Protein AF-A0A524CV42-F1 (afdb_monomer_lite)

Secondary structure (DSSP, 8-state):
--HHHHHHHHHHHHHHHHHHHHHHHHHHHHGGGGGHHHHHHHHHHHHHHHHHHHHHHHHTTHHHHHHHHHHHHHHHHHT-HHHHHHHHHHHHHHHHHHHHHHHHHHHHT-HHHHHHHHHHHHHHHHHHHHHHHHHHHHHHHH-THHHHHHHHHHHHHHHHHHHHHHHHHHHHHHHHHHHHHHHHHHHHHHHHHHHHHHHHHHHHHHHHHHHHHHHHHTTS-----------------------PPPP-HHHHHHHHHHHHHH-STTSBHHHHHHHHHHHHHHHHHH-SS--HHHHHHHHHHHHHHTS-TTPBPPHHHHHHHHHHHHHHHHHHHHHHH-

pLDDT: mean 81.48, std 16.32, range [27.53, 96.5]

Foldseek 3Di:
DDPVVVVVVVVVVVVVVVVVVVVVVVVVVCPVVVCVVVVVVVVVVVVVVVVVVVVVVVVCVCVVVVVVVVVVVVVCVVPPCVVVVVVVVVVVVVVVVVVVVVVVVCVVVPVVVVVVVVVVVVVVVVVVVVVVVVVVVVCVVPPCVVVVVVVVVVVVVVVVVVVVVVVVVVVVVVVVVVVVVVVVVVVVVVVVVVVVVVVVVVVVVVVVVVVVVVVVVVVPDDYDDDDDDDDDDDDDDDDDDDDDDADDLVVLCVLLVVLLVQLDQPHQLLNSLVSLLVSLVVLCSRQVDDDPLSVVSNVSSVVSNPDDRPDGQDPVNSVVSNVSSVVSSVVSSVSSVD

Sequence (338 aa):
MSTDQSKRIENLEKKVDKLSEELDKMSEDLEPLSDVSDMNKAVKSLADEIKNVQKEISALSKIDDVLSGMKDLDKKLSSSDASKEIGALDKKVDNISSSLEAILTKMAEDETQKQLVDVETKVTGLTDSLKDIHSSITEISESQDSEVLGKKIDDLQQYVASLSTLEEKVKDLASAQEDTKEIVGILVRQLDDLERKYNKSLDKIDEVIASVESLASSGQTSSGGSGRKPKHKKKGKKEPAEPEKKVSETTVDELMGTLLKKVDSKTDARDMGSALEKVRDELTELISMHTPVLHQVGKLARELKSYPPTATLNENDIARLNKEIRTWTTKLKEVSED

Radius of gyration: 84.84 Å; chains: 1; bounding box: 167×74×270 Å

Structure (mmCIF, N/CA/C/O backbone):
data_AF-A0A524CV42-F1
#
_entry.id   AF-A0A524CV42-F1
#
loop_
_atom_site.group_PDB
_atom_site.id
_atom_site.type_symbol
_atom_site.label_atom_id
_atom_site.label_alt_id
_atom_site.label_comp_id
_atom_site.label_asym_id
_atom_site.label_entity_id
_atom_site.label_seq_id
_atom_site.pdbx_PDB_ins_code
_atom_site.Cartn_x
_atom_site.Cartn_y
_atom_site.Cartn_z
_atom_site.occupancy
_atom_site.B_iso_or_equiv
_atom_site.auth_seq_id
_atom_site.auth_comp_id
_atom_site.auth_asym_id
_atom_site.auth_atom_id
_atom_site.pdbx_PDB_model_num
ATOM 1 N N . MET A 1 1 ? -99.418 -37.070 160.282 1.00 46.12 1 MET A N 1
ATOM 2 C CA . MET A 1 1 ? -99.004 -36.147 159.208 1.00 46.12 1 MET A CA 1
ATOM 3 C C . MET A 1 1 ? -97.943 -36.829 158.382 1.00 46.12 1 MET A C 1
ATOM 5 O O . MET A 1 1 ? -97.013 -37.362 158.957 1.00 46.12 1 MET A O 1
ATOM 9 N N . SER A 1 2 ? -98.006 -36.811 157.068 1.00 50.84 2 SER A N 1
ATOM 10 C CA . SER A 1 2 ? -99.140 -37.041 156.171 1.00 50.84 2 SER A CA 1
ATOM 11 C C . SER A 1 2 ? -98.447 -37.420 154.873 1.00 50.84 2 SER A C 1
ATOM 13 O O . SER A 1 2 ? -97.476 -36.763 154.499 1.00 50.84 2 SER A O 1
ATOM 15 N N . THR A 1 3 ? -98.928 -38.447 154.191 1.00 63.78 3 THR A N 1
ATOM 16 C CA . THR A 1 3 ? -98.432 -38.941 152.897 1.00 63.78 3 THR A CA 1
ATOM 17 C C . THR A 1 3 ? -98.271 -37.828 151.837 1.00 63.78 3 THR A C 1
ATOM 19 O O . THR A 1 3 ? -97.619 -38.019 150.818 1.00 63.78 3 THR A O 1
ATOM 22 N N . ASP A 1 4 ? -98.841 -36.650 152.096 1.00 70.31 4 ASP A N 1
ATOM 23 C CA . ASP A 1 4 ? -98.789 -35.424 151.304 1.00 70.31 4 ASP A CA 1
ATOM 24 C C . ASP A 1 4 ? -97.466 -34.624 151.416 1.00 70.31 4 ASP A C 1
ATOM 26 O O . ASP A 1 4 ? -97.011 -34.036 150.436 1.00 70.31 4 ASP A O 1
ATOM 30 N N . GLN A 1 5 ? -96.789 -34.630 152.577 1.00 71.12 5 GLN A N 1
ATOM 31 C CA . GLN A 1 5 ? -95.487 -33.951 152.731 1.00 71.12 5 GLN A CA 1
ATOM 32 C C . GLN A 1 5 ? -94.358 -34.702 152.011 1.00 71.12 5 GLN A C 1
ATOM 34 O O . GLN A 1 5 ? -93.555 -34.069 151.328 1.00 71.12 5 GLN A O 1
ATOM 39 N N . SER A 1 6 ? -94.336 -36.038 152.082 1.00 73.94 6 SER A N 1
ATOM 40 C CA . SER A 1 6 ? -93.362 -36.856 151.343 1.00 73.94 6 SER A CA 1
ATOM 41 C C . SER A 1 6 ? -93.499 -36.691 149.828 1.00 73.94 6 SER A C 1
ATOM 43 O O . SER A 1 6 ? -92.492 -36.550 149.148 1.00 73.94 6 SER A O 1
ATOM 45 N N . LYS A 1 7 ? -94.726 -36.592 149.295 1.00 77.50 7 LYS A N 1
ATOM 46 C CA . LYS A 1 7 ? -94.952 -36.335 147.860 1.00 77.50 7 LYS A CA 1
ATOM 47 C C . LYS A 1 7 ? -94.443 -34.967 147.402 1.00 77.50 7 LYS A C 1
ATOM 49 O O . LYS A 1 7 ? -94.012 -34.820 146.262 1.00 77.50 7 LYS A O 1
ATOM 54 N N . ARG A 1 8 ? -94.504 -33.948 148.267 1.00 78.94 8 ARG A N 1
ATOM 55 C CA . ARG A 1 8 ? -93.946 -32.617 147.974 1.00 78.94 8 ARG A CA 1
ATOM 56 C C . ARG A 1 8 ? -92.422 -32.627 147.939 1.00 78.94 8 ARG A C 1
ATOM 58 O O . ARG A 1 8 ? -91.863 -31.987 147.055 1.00 78.94 8 ARG A O 1
ATOM 65 N N . ILE A 1 9 ? -91.784 -33.340 148.867 1.00 81.88 9 ILE A N 1
ATOM 66 C CA . ILE A 1 9 ? -90.324 -33.506 148.898 1.00 81.88 9 ILE A CA 1
ATOM 67 C C . ILE A 1 9 ? -89.860 -34.271 147.656 1.00 81.88 9 ILE A C 1
ATOM 69 O O . ILE A 1 9 ? -89.004 -33.772 146.939 1.00 81.88 9 ILE A O 1
ATOM 73 N N . GLU A 1 10 ? -90.525 -35.374 147.309 1.00 83.19 10 GLU A N 1
ATOM 74 C CA . GLU A 1 10 ? -90.209 -36.154 146.103 1.00 83.19 10 GLU A CA 1
ATOM 75 C C . GLU A 1 10 ? -90.378 -35.330 144.806 1.00 83.19 10 GLU A C 1
ATOM 77 O O . GLU A 1 10 ? -89.607 -35.456 143.858 1.00 83.19 10 GLU A O 1
ATOM 82 N N . ASN A 1 11 ? -91.370 -34.433 144.749 1.00 83.75 11 ASN A N 1
ATOM 83 C CA . ASN A 1 11 ? -91.534 -33.509 143.619 1.00 83.75 11 ASN A CA 1
ATOM 84 C C . ASN A 1 11 ? -90.465 -32.411 143.570 1.00 83.75 11 ASN A C 1
ATOM 86 O O . ASN A 1 11 ? -90.162 -31.911 142.487 1.00 83.75 11 ASN A O 1
ATOM 90 N N . LEU A 1 12 ? -89.946 -31.985 144.723 1.00 83.75 12 LEU A N 1
ATOM 91 C CA . LEU A 1 12 ? -88.852 -31.020 144.789 1.00 83.75 12 LEU A CA 1
ATOM 92 C C . LEU A 1 12 ? -87.539 -31.671 144.367 1.00 83.75 12 LEU A C 1
ATOM 94 O O . LEU A 1 12 ? -86.846 -31.079 143.550 1.00 83.75 12 LEU A O 1
ATOM 98 N N . GLU A 1 13 ? -87.257 -32.891 144.824 1.00 83.62 13 GLU A N 1
ATOM 99 C CA . GLU A 1 13 ? -86.104 -33.687 144.382 1.00 83.62 13 GLU A CA 1
ATOM 100 C C . GLU A 1 13 ? -86.118 -33.854 142.860 1.00 83.62 13 GLU A C 1
ATOM 102 O O . GLU A 1 13 ? -85.193 -33.409 142.194 1.00 83.62 13 GLU A O 1
ATOM 107 N N . LYS A 1 14 ? -87.242 -34.290 142.274 1.00 86.31 14 LYS A N 1
ATOM 108 C CA . LYS A 1 14 ? -87.380 -34.398 140.808 1.00 86.31 14 LYS A CA 1
ATOM 109 C C . LYS A 1 14 ? -87.189 -33.076 140.058 1.00 86.31 14 LYS A C 1
ATOM 111 O O . LYS A 1 14 ? -86.785 -33.085 138.898 1.00 86.31 14 LYS A O 1
ATOM 116 N N . LYS A 1 15 ? -87.539 -31.934 140.662 1.00 87.75 15 LYS A N 1
ATOM 117 C CA . LYS A 1 15 ? -87.298 -30.611 140.060 1.00 87.75 15 LYS A CA 1
ATOM 118 C C . LYS A 1 15 ? -85.839 -30.194 140.172 1.00 87.75 15 LYS A C 1
ATOM 120 O O . LYS A 1 15 ? -85.345 -29.562 139.250 1.00 87.75 15 LYS A O 1
ATOM 125 N N . VAL A 1 16 ? -85.187 -30.515 141.284 1.00 87.19 16 VAL A N 1
ATOM 126 C CA . VAL A 1 16 ? -83.762 -30.252 141.491 1.00 87.19 16 VAL A CA 1
ATOM 127 C C . VAL A 1 16 ? -82.933 -31.111 140.542 1.00 87.19 16 VAL A C 1
ATOM 129 O O . VAL A 1 16 ? -82.067 -30.562 139.874 1.00 87.19 16 VAL A O 1
ATOM 132 N N . ASP A 1 17 ? -83.267 -32.391 140.385 1.00 88.25 17 ASP A N 1
ATOM 133 C CA . ASP A 1 17 ? -82.603 -33.284 139.430 1.00 88.25 17 ASP A CA 1
ATOM 134 C C . ASP A 1 17 ? -82.766 -32.771 137.994 1.00 88.25 17 ASP A C 1
ATOM 136 O O . ASP A 1 17 ? -81.784 -32.645 137.269 1.00 88.25 17 ASP A O 1
ATOM 140 N N . LYS A 1 18 ? -83.983 -32.354 137.609 1.00 88.81 18 LYS A N 1
ATOM 141 C CA . LYS A 1 18 ? -84.220 -31.717 136.302 1.00 88.81 18 LYS A CA 1
ATOM 142 C C . LYS A 1 18 ? -83.445 -30.420 136.109 1.00 88.81 18 LYS A C 1
ATOM 144 O O . LYS A 1 18 ? -82.960 -30.174 135.015 1.00 88.81 18 LYS A O 1
ATOM 149 N N . LEU A 1 19 ? -83.358 -29.579 137.138 1.00 88.69 19 LEU A N 1
ATOM 150 C CA . LEU A 1 19 ? -82.575 -28.347 137.065 1.00 88.69 19 LEU A CA 1
ATOM 151 C C . LEU A 1 19 ? -81.084 -28.650 136.952 1.00 88.69 19 LEU A C 1
ATOM 153 O O . LEU A 1 19 ? -80.396 -27.924 136.251 1.00 88.69 19 LEU A O 1
ATOM 157 N N . SER A 1 20 ? -80.596 -29.704 137.608 1.00 87.19 20 SER A N 1
ATOM 158 C CA . SER A 1 20 ? -79.210 -30.151 137.478 1.00 87.19 20 SER A CA 1
ATOM 159 C C . SER A 1 20 ? -78.931 -30.649 136.062 1.00 87.19 20 SER A C 1
ATOM 161 O O . SER A 1 20 ? -77.968 -30.200 135.455 1.00 87.19 20 SER A O 1
ATOM 163 N N . GLU A 1 21 ? -79.819 -31.474 135.496 1.00 88.19 21 GLU A N 1
ATOM 164 C CA . GLU A 1 21 ? -79.726 -31.913 134.097 1.00 88.19 21 GLU A CA 1
ATOM 165 C C . GLU A 1 21 ? -79.783 -30.730 133.118 1.00 88.19 21 GLU A C 1
ATOM 167 O O . GLU A 1 21 ? -79.010 -30.682 132.167 1.00 88.19 21 GLU A O 1
ATOM 172 N N . GLU A 1 22 ? -80.668 -29.750 133.336 1.00 88.88 22 GLU A N 1
ATOM 173 C CA . GLU A 1 22 ? -80.731 -28.533 132.512 1.00 88.88 22 GLU A CA 1
ATOM 174 C C . GLU A 1 22 ? -79.474 -27.663 132.660 1.00 88.88 22 GLU A C 1
ATOM 176 O O . GLU A 1 22 ? -79.057 -27.030 131.689 1.00 88.88 22 GLU A O 1
ATOM 181 N N . LEU A 1 23 ? -78.853 -27.632 133.844 1.00 86.69 23 LEU A N 1
ATOM 182 C CA . LEU A 1 23 ? -77.621 -26.884 134.094 1.00 86.69 23 LEU A CA 1
ATOM 183 C C . LEU A 1 23 ? -76.413 -27.540 133.420 1.00 86.69 23 LEU A C 1
ATOM 185 O O . LEU A 1 23 ? -75.617 -26.834 132.805 1.00 86.69 23 LEU A O 1
ATOM 189 N N . ASP A 1 24 ? -76.309 -28.868 133.490 1.00 86.44 24 ASP A N 1
ATOM 190 C CA . ASP A 1 24 ? -75.279 -29.643 132.790 1.00 86.44 24 ASP A CA 1
ATOM 191 C C . ASP A 1 24 ? -75.425 -29.467 131.278 1.00 86.44 24 ASP A C 1
ATOM 193 O O . ASP A 1 24 ? -74.450 -29.186 130.583 1.00 86.44 24 ASP A O 1
ATOM 197 N N . LYS A 1 25 ? -76.665 -29.496 130.778 1.00 87.12 25 LYS A N 1
ATOM 198 C CA . LYS A 1 25 ? -76.958 -29.253 129.365 1.00 87.12 25 LYS A CA 1
ATOM 199 C C . LYS A 1 25 ? -76.616 -27.828 128.927 1.00 87.12 25 LYS A C 1
ATOM 201 O O . LYS A 1 25 ? -76.061 -27.641 127.853 1.00 87.12 25 LYS A O 1
ATOM 206 N N . MET A 1 26 ? -76.882 -26.818 129.761 1.00 84.62 26 MET A N 1
ATOM 207 C CA . MET A 1 26 ? -76.431 -25.442 129.501 1.00 84.62 26 MET A CA 1
ATOM 208 C C . MET A 1 26 ? -74.907 -25.308 129.549 1.00 84.62 26 MET A C 1
ATOM 210 O O . MET A 1 26 ? -74.351 -24.503 128.808 1.00 84.62 26 MET A O 1
ATOM 214 N N . SER A 1 27 ? -74.229 -26.060 130.416 1.00 83.50 27 SER A N 1
ATOM 215 C CA . SER A 1 27 ? -72.767 -26.085 130.471 1.00 83.50 27 SER A CA 1
ATOM 216 C C . SER A 1 27 ? -72.176 -26.693 129.197 1.00 83.50 27 SER A C 1
ATOM 218 O O . SER A 1 27 ? -71.232 -26.126 128.651 1.00 83.50 27 SER A O 1
ATOM 220 N N . GLU A 1 28 ? -72.752 -27.791 128.697 1.00 84.50 28 GLU A N 1
ATOM 221 C CA . GLU A 1 28 ? -72.399 -28.383 127.398 1.00 84.50 28 GLU A CA 1
ATOM 222 C C . GLU A 1 28 ? -72.706 -27.424 126.234 1.00 84.50 28 GLU A C 1
ATOM 224 O O . GLU A 1 28 ? -71.855 -27.214 125.375 1.00 84.50 28 GLU A O 1
ATOM 229 N N . ASP A 1 29 ? -73.867 -26.757 126.228 1.00 84.00 29 ASP A N 1
ATOM 230 C CA . ASP A 1 29 ? -74.236 -25.781 125.187 1.00 84.00 29 ASP A CA 1
ATOM 231 C C . ASP A 1 29 ? -73.347 -24.512 125.206 1.00 84.00 29 ASP A C 1
ATOM 233 O O . ASP A 1 29 ? -73.247 -23.804 124.199 1.00 84.00 29 ASP A O 1
ATOM 237 N N . LEU A 1 30 ? -72.690 -24.208 126.334 1.00 81.38 30 LEU A N 1
ATOM 238 C CA . LEU A 1 30 ? -71.756 -23.083 126.492 1.00 81.38 30 LEU A CA 1
ATOM 239 C C . LEU A 1 30 ? -70.290 -23.453 126.219 1.00 81.38 30 LEU A C 1
ATOM 241 O O . LEU A 1 30 ? -69.480 -22.552 125.999 1.00 81.38 30 LEU A O 1
ATOM 245 N N . GLU A 1 31 ? -69.927 -24.735 126.192 1.00 78.50 31 GLU A N 1
ATOM 246 C CA . GLU A 1 31 ? -68.570 -25.188 125.857 1.00 78.50 31 GLU A CA 1
ATOM 247 C C . GLU A 1 31 ? -68.088 -24.674 124.477 1.00 78.50 31 GLU A C 1
ATOM 249 O O . GLU A 1 31 ? -66.974 -24.144 124.410 1.00 78.50 31 GLU A O 1
ATOM 254 N N . PRO A 1 32 ? -68.914 -24.647 123.407 1.00 79.00 32 PRO A N 1
ATOM 255 C CA . PRO A 1 32 ? -68.545 -24.057 122.116 1.00 79.00 32 PRO A CA 1
ATOM 256 C C . PRO A 1 32 ? -68.286 -22.543 122.161 1.00 79.00 32 PRO A C 1
ATOM 258 O O . PRO A 1 32 ? -67.630 -22.002 121.273 1.00 79.00 32 PRO A O 1
ATOM 261 N N . LEU A 1 33 ? -68.771 -21.814 123.181 1.00 76.94 33 LEU A N 1
ATOM 262 C CA . LEU A 1 33 ? -68.421 -20.395 123.344 1.00 76.94 33 LEU A CA 1
ATOM 263 C C . LEU A 1 33 ? -66.950 -20.205 123.747 1.00 76.94 33 LEU A C 1
ATOM 265 O O . LEU A 1 33 ? -66.418 -19.105 123.577 1.00 76.94 33 LEU A O 1
ATOM 269 N N . SER A 1 34 ? -66.273 -21.247 124.240 1.00 71.94 34 SER A N 1
ATOM 270 C CA . SER A 1 34 ? -64.829 -21.194 124.492 1.00 71.94 34 SER A CA 1
ATOM 271 C C . SER A 1 34 ? -64.014 -21.034 123.193 1.00 71.94 34 SER A C 1
ATOM 273 O O . SER A 1 34 ? -63.007 -20.315 123.192 1.00 71.94 34 SER A O 1
ATOM 275 N N . ASP A 1 35 ? -64.528 -21.532 122.058 1.00 81.38 35 ASP A N 1
ATOM 276 C CA . ASP A 1 35 ? -63.915 -21.415 120.723 1.00 81.38 35 ASP A CA 1
ATOM 277 C C . ASP A 1 35 ? -63.979 -19.987 120.141 1.00 81.38 35 ASP A C 1
ATOM 279 O O . ASP A 1 35 ? -63.263 -19.650 119.192 1.00 81.38 35 ASP A O 1
ATOM 283 N N . VAL A 1 36 ? -64.775 -19.085 120.734 1.00 83.56 36 VAL A N 1
ATOM 284 C CA . VAL A 1 36 ? -64.842 -17.661 120.340 1.00 83.56 36 VAL A CA 1
ATOM 285 C C . VAL A 1 36 ? -63.472 -16.982 120.479 1.00 83.56 36 VAL A C 1
ATOM 287 O O . VAL A 1 36 ? -63.123 -16.091 119.697 1.00 83.56 36 VAL A O 1
ATOM 290 N N . SER A 1 37 ? -62.662 -17.426 121.445 1.00 80.69 37 SER A N 1
ATOM 291 C CA . SER A 1 37 ? -61.285 -16.956 121.629 1.00 80.69 37 SER A CA 1
ATOM 292 C C . SER A 1 37 ? -60.393 -17.316 120.436 1.00 80.69 37 SER A C 1
ATOM 294 O O . SER A 1 37 ? -59.612 -16.481 119.966 1.00 80.69 37 SER A O 1
ATOM 296 N N . ASP A 1 38 ? -60.544 -18.524 119.897 1.00 86.12 38 ASP A N 1
ATOM 297 C CA . ASP A 1 38 ? -59.760 -18.998 118.758 1.00 86.12 38 ASP A CA 1
ATOM 298 C C . ASP A 1 38 ? -60.253 -18.396 117.437 1.00 86.12 38 ASP A C 1
ATOM 300 O O . ASP A 1 38 ? -59.434 -17.973 116.616 1.00 86.12 38 ASP A O 1
ATOM 304 N N . MET A 1 39 ? -61.565 -18.186 117.287 1.00 86.56 39 MET A N 1
ATOM 305 C CA . MET A 1 39 ? -62.126 -17.366 116.205 1.00 86.56 39 MET A CA 1
ATOM 306 C C . MET A 1 39 ? -61.535 -15.950 116.189 1.00 86.56 39 MET A C 1
ATOM 308 O O . MET A 1 39 ? -61.156 -15.444 115.133 1.00 86.56 39 MET A O 1
ATOM 312 N N . ASN A 1 40 ? -61.397 -15.304 117.350 1.00 87.19 40 ASN A N 1
ATOM 313 C CA . ASN A 1 40 ? -60.810 -13.965 117.437 1.00 87.19 40 ASN A CA 1
ATOM 314 C C . ASN A 1 40 ? -59.326 -13.947 117.018 1.00 87.19 40 ASN A C 1
ATOM 316 O O . ASN A 1 40 ? -58.864 -12.984 116.400 1.00 87.19 40 ASN A O 1
ATOM 320 N N . LYS A 1 41 ? -58.568 -15.013 117.311 1.00 88.81 41 LYS A N 1
ATOM 321 C CA . LYS A 1 41 ? -57.187 -15.161 116.819 1.00 88.81 41 LYS A CA 1
ATOM 322 C C . LYS A 1 41 ? -57.150 -15.338 115.299 1.00 88.81 41 LYS A C 1
ATOM 324 O O . LYS A 1 41 ? -56.359 -14.664 114.644 1.00 88.81 41 LYS A O 1
ATOM 329 N N . ALA A 1 42 ? -58.025 -16.174 114.736 1.00 89.38 42 ALA A N 1
ATOM 330 C CA . ALA A 1 42 ? -58.118 -16.384 113.290 1.00 89.38 42 ALA A CA 1
ATOM 331 C C . ALA A 1 42 ? -58.480 -15.090 112.540 1.00 89.38 42 ALA A C 1
ATOM 333 O O . ALA A 1 42 ? -57.860 -14.762 111.530 1.00 89.38 42 ALA A O 1
ATOM 334 N N . VAL A 1 43 ? -59.415 -14.300 113.078 1.00 92.12 43 VAL A N 1
ATOM 335 C CA . VAL A 1 43 ? -59.796 -12.997 112.508 1.00 92.12 43 VAL A CA 1
ATOM 336 C C . VAL A 1 43 ? -58.631 -12.006 112.528 1.00 92.12 43 VAL A C 1
ATOM 338 O O . VAL A 1 43 ? -58.424 -11.293 111.548 1.00 92.12 43 VAL A O 1
ATOM 341 N N . LYS A 1 44 ? -57.831 -11.970 113.603 1.00 93.00 44 LYS A N 1
ATOM 342 C CA . LYS A 1 44 ? -56.620 -11.131 113.644 1.00 93.00 44 LYS A CA 1
ATOM 343 C C . LYS A 1 44 ? -55.583 -11.572 112.614 1.00 93.00 44 LYS A C 1
ATOM 345 O O . LYS A 1 44 ? -55.047 -10.720 111.915 1.00 93.00 44 LYS A O 1
ATOM 350 N N . SER A 1 45 ? -55.366 -12.881 112.473 1.00 93.00 45 SER A N 1
ATOM 351 C CA . SER A 1 45 ? -54.462 -13.432 111.455 1.00 93.00 45 SER A CA 1
ATOM 352 C C . SER A 1 45 ? -54.896 -13.037 110.040 1.00 93.00 45 SER A C 1
ATOM 354 O O . SER A 1 45 ? -54.083 -12.542 109.265 1.00 93.00 45 SER A O 1
ATOM 356 N N . LEU A 1 46 ? -56.190 -13.162 109.724 1.00 92.69 46 LEU A N 1
ATOM 357 C CA . LEU A 1 46 ? -56.748 -12.739 108.435 1.00 92.69 46 LEU A CA 1
ATOM 358 C C . LEU A 1 46 ? -56.601 -11.231 108.203 1.00 92.69 46 LEU A C 1
ATOM 360 O O . LEU A 1 46 ? -56.296 -10.804 107.093 1.00 92.69 46 LEU A O 1
ATOM 364 N N . ALA A 1 47 ? -56.798 -10.407 109.234 1.00 92.69 47 ALA A N 1
ATOM 365 C CA . ALA A 1 47 ? -56.613 -8.962 109.122 1.00 92.69 47 ALA A CA 1
ATOM 366 C C . ALA A 1 47 ? -55.151 -8.591 108.814 1.00 92.69 47 ALA A C 1
ATOM 368 O O . ALA A 1 47 ? -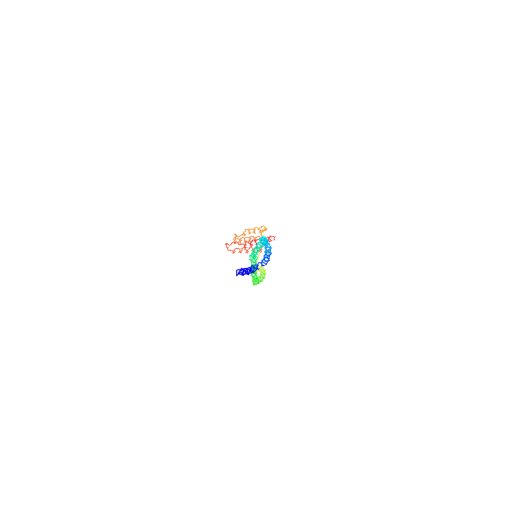54.898 -7.708 107.988 1.00 92.69 47 ALA A O 1
ATOM 369 N N . ASP A 1 48 ? -54.194 -9.281 109.438 1.00 92.94 48 ASP A N 1
ATOM 370 C CA . ASP A 1 48 ? -52.769 -9.087 109.174 1.00 92.94 48 ASP A CA 1
ATOM 371 C C . ASP A 1 48 ? -52.380 -9.562 107.761 1.00 92.94 48 ASP A C 1
ATOM 373 O O . ASP A 1 48 ? -51.653 -8.854 107.056 1.00 92.94 48 ASP A O 1
ATOM 377 N N . GLU A 1 49 ? -52.920 -10.692 107.295 1.00 93.81 49 GLU A N 1
ATOM 378 C CA . GLU A 1 49 ? -52.742 -11.171 105.917 1.00 93.81 49 GLU A CA 1
ATOM 379 C C . GLU A 1 49 ? -53.313 -10.192 104.886 1.00 93.81 49 GLU A C 1
ATOM 381 O O . GLU A 1 49 ? -52.615 -9.819 103.942 1.00 93.81 49 GLU A O 1
ATOM 386 N N . ILE A 1 50 ? -54.535 -9.687 105.093 1.00 92.38 50 ILE A N 1
ATOM 387 C CA . ILE A 1 50 ? -55.154 -8.677 104.220 1.00 92.38 50 ILE A CA 1
ATOM 388 C C . ILE A 1 50 ? -54.283 -7.419 104.150 1.00 92.38 50 ILE A C 1
ATOM 390 O O . ILE A 1 50 ? -54.072 -6.861 103.071 1.00 92.38 50 ILE A O 1
ATOM 394 N N . LYS A 1 51 ? -53.725 -6.980 105.283 1.00 91.12 51 LYS A N 1
ATOM 395 C CA . LYS A 1 51 ? -52.840 -5.812 105.329 1.00 91.12 51 LYS A CA 1
ATOM 396 C C . LYS A 1 51 ? -51.536 -6.045 104.565 1.00 91.12 51 LYS A C 1
ATOM 398 O O . LYS A 1 51 ? -51.018 -5.108 103.955 1.00 91.12 51 LYS A O 1
ATOM 403 N N . ASN A 1 52 ? -51.002 -7.264 104.581 1.00 90.31 52 ASN A N 1
ATOM 404 C CA . ASN A 1 52 ? -49.835 -7.626 103.779 1.00 90.31 52 ASN A CA 1
ATOM 405 C C . ASN A 1 52 ? -50.167 -7.672 102.283 1.00 90.31 52 ASN A C 1
ATOM 407 O O . ASN A 1 52 ? -49.470 -7.023 101.503 1.00 90.31 52 ASN A O 1
ATOM 411 N N . VAL A 1 53 ? -51.275 -8.305 101.892 1.00 88.88 53 VAL A N 1
ATOM 412 C CA . VAL A 1 53 ? -51.752 -8.320 100.497 1.00 88.88 53 VAL A CA 1
ATOM 413 C C . VAL A 1 53 ? -51.963 -6.898 99.973 1.00 88.88 53 VAL A C 1
ATOM 415 O O . VAL A 1 53 ? -51.559 -6.568 98.862 1.00 88.88 53 VAL A O 1
ATOM 418 N N . GLN A 1 54 ? -52.518 -5.998 100.785 1.00 87.12 54 GLN A N 1
ATOM 419 C CA . GLN A 1 54 ? -52.715 -4.604 100.389 1.00 87.12 54 GLN A CA 1
ATOM 420 C C . GLN A 1 54 ? -51.389 -3.858 100.151 1.00 87.12 54 GLN A C 1
ATOM 422 O O . GLN A 1 54 ? -51.305 -3.019 99.248 1.00 87.12 54 GLN A O 1
ATOM 427 N N . LYS A 1 55 ? -50.332 -4.168 100.917 1.00 85.88 55 LYS A N 1
ATOM 428 C CA . LYS A 1 55 ? -48.984 -3.629 100.668 1.00 85.88 55 LYS A CA 1
ATOM 429 C C . LYS A 1 55 ? -48.394 -4.170 99.366 1.00 85.88 55 LYS A C 1
ATOM 431 O O . LYS A 1 55 ? -47.814 -3.392 98.613 1.00 85.88 55 LYS A O 1
ATOM 436 N N . GLU A 1 56 ? -48.568 -5.458 99.079 1.00 85.81 56 GLU A N 1
ATOM 437 C CA . GLU A 1 56 ? -48.111 -6.075 97.826 1.00 85.81 56 GLU A CA 1
ATOM 438 C C . GLU A 1 56 ? -48.845 -5.501 96.606 1.00 85.81 56 GLU A C 1
ATOM 440 O O . GLU A 1 56 ? -48.208 -5.122 95.624 1.00 85.81 56 GLU A O 1
ATOM 445 N N . ILE A 1 57 ? -50.165 -5.308 96.693 1.00 82.56 57 ILE A N 1
ATOM 446 C CA . ILE A 1 57 ? -50.960 -4.647 95.645 1.00 82.56 57 ILE A CA 1
ATOM 447 C C . ILE A 1 57 ? -50.515 -3.194 95.448 1.00 82.56 57 ILE A C 1
ATOM 449 O O . ILE A 1 57 ? -50.412 -2.718 94.321 1.00 82.56 57 ILE A O 1
ATOM 453 N N . SER A 1 58 ? -50.181 -2.486 96.526 1.00 78.50 58 SER A N 1
ATOM 454 C CA . SER A 1 58 ? -49.649 -1.123 96.420 1.00 78.50 58 SER A CA 1
ATOM 455 C C . SER A 1 58 ? -48.282 -1.103 95.729 1.00 78.50 58 SER A C 1
ATOM 457 O O . SER A 1 58 ? -47.970 -0.150 95.023 1.00 78.50 58 SER A O 1
ATOM 459 N N . ALA A 1 59 ? -47.475 -2.158 95.858 1.00 76.50 59 ALA A N 1
ATOM 460 C CA . ALA A 1 59 ? -46.228 -2.302 95.110 1.00 76.50 59 ALA A CA 1
ATOM 461 C C . ALA A 1 59 ? -46.457 -2.590 93.612 1.00 76.50 59 ALA A C 1
ATOM 463 O O . ALA A 1 59 ? -45.613 -2.206 92.801 1.00 76.50 59 ALA A O 1
ATOM 464 N N . LEU A 1 60 ? -47.603 -3.174 93.231 1.00 75.00 60 LEU A N 1
ATOM 465 C CA . LEU A 1 60 ? -48.012 -3.327 91.827 1.00 75.00 60 LEU A CA 1
ATOM 466 C C . LEU A 1 60 ? -48.345 -1.990 91.148 1.00 75.00 60 LEU A C 1
ATOM 468 O O . LEU A 1 60 ? -48.365 -1.947 89.924 1.00 75.00 60 LEU A O 1
ATOM 472 N N . SER A 1 61 ? -48.513 -0.881 91.884 1.00 69.06 61 SER A N 1
ATOM 473 C CA . SER A 1 61 ? -48.639 0.463 91.279 1.00 69.06 61 SER A CA 1
ATOM 474 C C . SER A 1 61 ? -47.427 0.858 90.420 1.00 69.06 61 SER A C 1
ATOM 476 O O . SER A 1 61 ? -47.552 1.658 89.501 1.00 69.06 61 SER A O 1
ATOM 478 N N . LYS A 1 62 ? -46.271 0.215 90.635 1.00 79.00 62 LYS A N 1
ATOM 479 C CA . LYS A 1 62 ? -45.076 0.346 89.785 1.00 79.00 62 LYS A CA 1
ATOM 480 C C . LYS A 1 62 ? -45.265 -0.200 88.361 1.00 79.00 62 LYS A C 1
ATOM 482 O O . LYS A 1 62 ? -44.397 0.003 87.518 1.00 79.00 62 LYS A O 1
ATOM 487 N N . ILE A 1 63 ? -46.367 -0.895 88.069 1.00 83.44 63 ILE A N 1
ATOM 488 C CA . ILE A 1 63 ? -46.719 -1.325 86.708 1.00 83.44 63 ILE A CA 1
ATO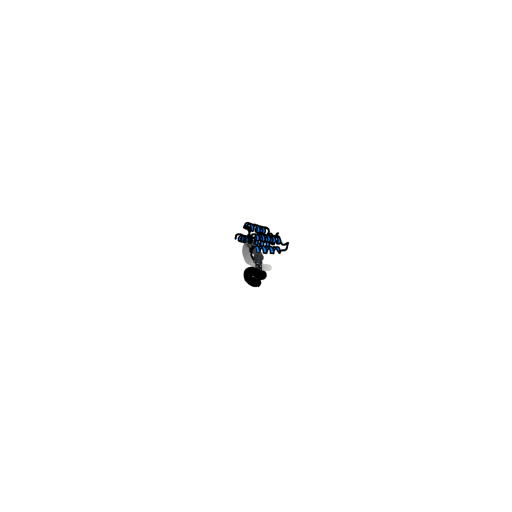M 489 C C . ILE A 1 63 ? -46.982 -0.124 85.793 1.00 83.44 63 ILE A C 1
ATOM 491 O O . ILE A 1 63 ? -46.602 -0.181 84.624 1.00 83.44 63 ILE A O 1
ATOM 495 N N . ASP A 1 64 ? -47.548 0.973 86.303 1.00 80.56 64 ASP A N 1
ATOM 496 C CA . ASP A 1 64 ? -47.772 2.183 85.499 1.00 80.56 64 ASP A CA 1
ATOM 497 C C . ASP A 1 64 ? -46.450 2.855 85.102 1.00 80.56 64 ASP A C 1
ATOM 499 O O . ASP A 1 64 ? -46.313 3.349 83.977 1.00 80.56 64 ASP A O 1
ATOM 503 N N . ASP A 1 65 ? -45.440 2.796 85.975 1.00 84.62 65 ASP A N 1
ATOM 504 C CA . ASP A 1 65 ? -44.084 3.262 85.666 1.00 84.62 65 ASP A CA 1
ATOM 505 C C . ASP A 1 65 ? -43.435 2.393 84.578 1.00 84.62 65 ASP A C 1
ATOM 507 O O . ASP A 1 65 ? -42.800 2.913 83.660 1.00 84.62 65 ASP A O 1
ATOM 511 N N . VAL A 1 66 ? -43.633 1.069 84.631 1.00 85.19 66 VAL A N 1
ATOM 512 C CA . VAL A 1 66 ? -43.154 0.135 83.596 1.00 85.19 66 VAL A CA 1
ATOM 513 C C . VAL A 1 66 ? -43.851 0.390 82.259 1.00 85.19 66 VAL A C 1
ATOM 515 O O . VAL A 1 66 ? -43.184 0.453 81.227 1.00 85.19 66 VAL A O 1
ATOM 518 N N . LEU A 1 67 ? -45.171 0.586 82.261 1.00 85.75 67 LEU A N 1
ATOM 519 C CA . LEU A 1 67 ? -45.952 0.918 81.065 1.00 85.75 67 LEU A CA 1
ATOM 520 C C . LEU A 1 67 ? -45.512 2.249 80.450 1.00 85.75 67 LEU A C 1
ATOM 522 O O . LEU A 1 67 ? -45.363 2.355 79.231 1.00 85.75 67 LEU A O 1
ATOM 526 N N . SER A 1 68 ? -45.257 3.251 81.289 1.00 85.94 68 SER A N 1
ATOM 527 C CA . SER A 1 68 ? -44.762 4.557 80.848 1.00 85.94 68 SER A CA 1
ATOM 528 C C . SER A 1 68 ? -43.354 4.445 80.261 1.00 85.94 68 SER A C 1
ATOM 530 O O . SER A 1 68 ? -43.115 4.915 79.149 1.00 85.94 68 SER A O 1
ATOM 532 N N . GLY A 1 69 ? -42.450 3.725 80.934 1.00 86.69 69 GLY A N 1
ATOM 533 C CA . GLY A 1 69 ? -41.104 3.447 80.431 1.00 86.69 69 GLY A CA 1
ATOM 534 C C . GLY A 1 69 ? -41.104 2.659 79.118 1.00 86.69 69 GLY A C 1
ATOM 535 O O . GLY A 1 69 ? -40.296 2.938 78.234 1.00 86.69 69 GLY A O 1
ATOM 536 N N . MET A 1 70 ? -42.042 1.723 78.946 1.00 87.44 70 MET A N 1
ATOM 537 C CA . MET A 1 70 ? -42.225 0.979 77.699 1.00 87.44 70 MET A CA 1
ATOM 538 C C . MET A 1 70 ? -42.698 1.888 76.559 1.00 87.44 70 MET A C 1
ATOM 540 O O . MET A 1 70 ? -42.198 1.773 75.444 1.00 87.44 70 MET A O 1
ATOM 544 N N . LYS A 1 71 ? -43.603 2.833 76.833 1.00 84.50 71 LYS A N 1
ATOM 545 C CA . LYS A 1 71 ? -44.071 3.816 75.845 1.00 84.50 71 LYS A CA 1
ATOM 546 C C . LYS A 1 71 ? -42.970 4.800 75.440 1.00 84.50 71 LYS A C 1
ATOM 548 O O . LYS A 1 71 ? -42.862 5.160 74.269 1.00 84.50 71 LYS A O 1
ATOM 553 N N . ASP A 1 72 ? -42.128 5.201 76.388 1.00 85.19 72 ASP A N 1
ATOM 554 C CA . ASP A 1 72 ? -40.955 6.032 76.111 1.00 85.19 72 ASP A CA 1
ATOM 555 C C . ASP A 1 72 ? -39.892 5.274 75.308 1.00 85.19 72 ASP A C 1
ATOM 557 O O . ASP A 1 72 ? -39.284 5.848 74.400 1.00 85.19 72 ASP A O 1
ATOM 561 N N . LEU A 1 73 ? -39.686 3.985 75.598 1.00 83.31 73 LEU A N 1
ATOM 562 C CA . LEU A 1 73 ? -38.831 3.099 74.805 1.00 83.31 73 LEU A CA 1
ATOM 563 C C . LEU A 1 73 ? -39.357 2.933 73.379 1.00 83.31 73 LEU A C 1
ATOM 565 O O . LEU A 1 73 ? -38.586 3.097 72.440 1.00 83.31 73 LEU A O 1
ATOM 569 N N . ASP A 1 74 ? -40.653 2.678 73.211 1.00 82.69 74 ASP A N 1
ATOM 570 C CA . ASP A 1 74 ? -41.304 2.546 71.903 1.00 82.69 74 ASP A CA 1
ATOM 571 C C . ASP A 1 74 ? -41.173 3.831 71.070 1.00 82.69 74 ASP A C 1
ATOM 573 O O . ASP A 1 74 ? -40.792 3.810 69.895 1.00 82.69 74 ASP A O 1
ATOM 577 N N . LYS A 1 75 ? -41.369 4.987 71.717 1.00 81.75 75 LYS A N 1
ATOM 578 C CA . LYS A 1 75 ? -41.176 6.294 71.089 1.00 81.75 75 LYS A CA 1
ATOM 579 C C . LYS A 1 75 ? -39.717 6.531 70.704 1.00 81.75 75 LYS A C 1
ATOM 581 O O . LYS A 1 75 ? -39.469 6.977 69.588 1.00 81.75 75 LYS A O 1
ATOM 586 N N . LYS A 1 76 ? -38.760 6.215 71.587 1.00 80.25 76 LYS A N 1
ATOM 587 C CA . LYS A 1 76 ? -37.318 6.327 71.301 1.00 80.25 76 LYS A CA 1
ATOM 588 C C . LYS A 1 76 ? -36.871 5.384 70.190 1.00 80.25 76 LYS A C 1
ATOM 590 O O . LYS A 1 76 ? -36.029 5.775 69.391 1.00 80.25 76 LYS A O 1
ATOM 595 N N . LEU A 1 77 ? -37.423 4.176 70.124 1.00 77.56 77 LEU A N 1
ATOM 596 C CA . LEU A 1 77 ? -37.131 3.204 69.074 1.00 77.56 77 LEU A CA 1
ATOM 597 C C . LEU A 1 77 ? -37.650 3.705 67.720 1.00 77.56 77 LEU A C 1
ATOM 599 O O . LEU A 1 77 ? -36.913 3.702 66.738 1.00 77.56 77 LEU A O 1
ATOM 603 N N . SER A 1 78 ? -38.877 4.227 67.700 1.00 75.00 78 SER A N 1
ATOM 604 C CA . SER A 1 78 ? -39.511 4.791 66.502 1.00 75.00 78 SER A CA 1
ATOM 605 C C . SER A 1 78 ? -38.866 6.100 66.035 1.00 75.00 78 SER A C 1
ATOM 607 O O . SER A 1 78 ? -38.842 6.394 64.843 1.00 75.00 78 SER A O 1
ATOM 609 N N . SER A 1 79 ? -38.341 6.907 66.962 1.00 67.88 79 SER A N 1
ATOM 610 C CA . SER A 1 79 ? -37.656 8.166 66.653 1.00 67.88 79 SER A CA 1
ATOM 611 C C . SER A 1 79 ? -36.142 8.025 66.520 1.00 67.88 79 SER A C 1
ATOM 613 O O . SER A 1 79 ? -35.475 9.041 66.334 1.00 67.88 79 SER A O 1
ATOM 615 N N . SER A 1 80 ? -35.594 6.819 66.685 1.00 69.50 80 SER A N 1
ATOM 616 C CA . SER A 1 80 ? -34.152 6.598 66.670 1.00 69.50 80 SER A CA 1
ATOM 617 C C . SER A 1 80 ? -33.583 7.006 65.318 1.00 69.50 80 SER A C 1
ATOM 619 O O . SER A 1 80 ? -34.051 6.556 64.266 1.00 69.50 80 SER A O 1
ATOM 621 N N . ASP A 1 81 ? -32.538 7.831 65.354 1.00 72.31 81 ASP A N 1
ATOM 622 C CA . ASP A 1 81 ? -31.788 8.245 64.170 1.00 72.31 81 ASP A CA 1
ATOM 623 C C . ASP A 1 81 ? -31.272 7.043 63.369 1.00 72.31 81 ASP A C 1
ATOM 625 O O . ASP A 1 81 ? -31.142 7.148 62.154 1.00 72.31 81 ASP A O 1
ATOM 629 N N . ALA A 1 82 ? -31.139 5.870 63.999 1.00 74.62 82 ALA A N 1
ATOM 630 C CA . ALA A 1 82 ? -30.811 4.616 63.333 1.00 74.62 82 ALA A CA 1
ATOM 631 C C . ALA A 1 82 ? -31.760 4.281 62.167 1.00 74.62 82 ALA A C 1
ATOM 633 O O . ALA A 1 82 ? -31.301 3.844 61.119 1.00 74.62 82 ALA A O 1
ATOM 634 N N . SER A 1 83 ? -33.074 4.516 62.286 1.00 76.25 83 SER A N 1
ATOM 635 C CA . SER A 1 83 ? -34.011 4.229 61.184 1.00 76.25 83 SER A CA 1
ATOM 636 C C . SER A 1 83 ? -33.817 5.190 60.003 1.00 76.25 83 SER A C 1
ATOM 638 O O . SER A 1 83 ? -33.881 4.786 58.840 1.00 76.25 83 SER A O 1
ATOM 640 N N . LYS A 1 84 ? -33.502 6.459 60.287 1.00 79.62 84 LYS A N 1
ATOM 641 C CA . LYS A 1 84 ? -33.175 7.453 59.254 1.00 79.62 84 LYS A CA 1
ATOM 642 C C . LYS A 1 84 ? -31.817 7.176 58.615 1.00 79.62 84 LYS A C 1
ATOM 644 O O . LYS A 1 84 ? -31.680 7.332 57.405 1.00 79.62 84 LYS A O 1
ATOM 649 N N . GLU A 1 85 ? -30.834 6.759 59.407 1.00 80.81 85 GLU A N 1
ATOM 650 C CA . GLU A 1 85 ? -29.513 6.347 58.932 1.00 80.81 85 GLU A CA 1
ATOM 651 C C . GLU A 1 85 ? -29.596 5.100 58.052 1.00 80.81 85 GLU A C 1
ATOM 653 O O . GLU A 1 85 ? -28.964 5.081 57.000 1.00 80.81 85 GLU A O 1
ATOM 658 N N . ILE A 1 86 ? -30.432 4.117 58.407 1.00 84.69 86 ILE A N 1
ATOM 659 C CA . ILE A 1 86 ? -30.711 2.938 57.572 1.00 84.69 86 ILE A CA 1
ATOM 660 C C . ILE A 1 86 ? -31.311 3.368 56.228 1.00 84.69 86 ILE A C 1
ATOM 662 O O . ILE A 1 86 ? -30.773 3.017 55.183 1.00 84.69 86 ILE A O 1
ATOM 666 N N . GLY A 1 87 ? -32.341 4.221 56.224 1.00 85.00 87 GLY A N 1
ATOM 667 C CA . GLY A 1 87 ? -32.922 4.711 54.967 1.00 85.00 87 GLY A CA 1
ATOM 668 C C . GLY A 1 87 ? -31.959 5.566 54.125 1.00 85.00 87 GLY A C 1
ATOM 669 O O . GLY A 1 87 ? -32.054 5.600 52.898 1.00 85.00 87 GLY A O 1
ATOM 670 N N . ALA A 1 88 ? -31.017 6.271 54.758 1.00 85.25 88 ALA A N 1
ATOM 671 C CA . ALA A 1 88 ? -29.963 7.003 54.058 1.00 85.25 88 ALA A CA 1
ATOM 672 C C . ALA A 1 88 ? -28.876 6.069 53.496 1.00 85.25 88 ALA A C 1
ATOM 674 O O . ALA A 1 88 ? -28.332 6.347 52.424 1.00 85.25 88 ALA A O 1
ATOM 675 N N . LEU A 1 89 ? -28.564 4.979 54.203 1.00 88.25 89 LEU A N 1
ATOM 676 C CA . LEU A 1 89 ? -27.668 3.922 53.742 1.00 88.25 89 LEU A CA 1
ATOM 677 C C . LEU A 1 89 ? -28.252 3.195 52.533 1.00 88.25 89 LEU A C 1
ATOM 679 O O . LEU A 1 89 ? -27.537 3.074 51.544 1.00 88.25 89 LEU A O 1
ATOM 683 N N . ASP A 1 90 ? -29.536 2.834 52.552 1.00 91.06 90 ASP A N 1
ATOM 684 C CA . ASP A 1 90 ? -30.210 2.194 51.413 1.00 91.06 90 ASP A CA 1
ATOM 685 C C . ASP A 1 90 ? -30.088 3.044 50.144 1.00 91.06 90 ASP A C 1
ATOM 687 O O . ASP A 1 90 ? -29.609 2.577 49.116 1.00 91.06 90 ASP A O 1
ATOM 691 N N . LYS A 1 91 ? -30.366 4.351 50.236 1.00 93.38 91 LYS A N 1
ATOM 692 C CA . LYS A 1 91 ? -30.199 5.264 49.092 1.00 93.38 91 LYS A CA 1
ATOM 693 C C . LYS A 1 91 ? -28.757 5.343 48.590 1.00 93.38 91 LYS A C 1
ATOM 695 O O . LYS A 1 91 ? -28.524 5.504 47.394 1.00 93.38 91 LYS A O 1
ATOM 700 N N . LYS A 1 92 ? -27.767 5.289 49.489 1.00 93.38 92 LYS A N 1
ATOM 701 C CA . LYS A 1 92 ? -26.352 5.254 49.087 1.00 93.38 92 LYS A CA 1
ATOM 702 C C . LYS A 1 92 ? -26.015 3.940 48.392 1.00 93.38 92 LYS A C 1
ATOM 704 O O . LYS A 1 92 ? -25.296 3.977 47.399 1.00 93.38 92 LYS A O 1
ATOM 709 N N . VAL A 1 93 ? -26.538 2.820 48.886 1.00 94.75 93 VAL A N 1
ATOM 710 C CA . VAL A 1 93 ? -26.382 1.499 48.268 1.00 94.75 93 VAL A CA 1
ATOM 711 C C . VAL A 1 93 ? -26.996 1.494 46.868 1.00 94.75 93 VAL A C 1
ATOM 713 O O . VAL A 1 93 ? -26.302 1.122 45.925 1.00 94.75 93 VAL A O 1
ATOM 716 N N . ASP A 1 94 ? -28.212 2.014 46.698 1.00 94.44 94 ASP A N 1
ATOM 717 C CA . ASP A 1 94 ? -28.877 2.117 45.391 1.00 94.44 94 ASP A CA 1
ATOM 718 C C . ASP A 1 94 ? -28.073 2.971 44.398 1.00 94.44 94 ASP A C 1
ATOM 720 O O . ASP A 1 94 ? -27.882 2.596 43.236 1.00 94.44 94 ASP A O 1
ATOM 724 N N . ASN A 1 95 ? -27.534 4.107 44.855 1.00 94.56 95 ASN A N 1
ATOM 725 C CA . ASN A 1 95 ? -26.698 4.982 44.030 1.00 94.56 95 ASN A CA 1
ATOM 726 C C . ASN A 1 95 ? -25.373 4.318 43.629 1.00 94.56 95 ASN A C 1
ATOM 728 O O . ASN A 1 95 ? -24.925 4.469 42.489 1.00 94.56 95 ASN A O 1
ATOM 732 N N . ILE A 1 96 ? -24.738 3.593 44.556 1.00 94.56 96 ILE A N 1
ATOM 733 C CA . ILE A 1 96 ? -23.518 2.827 44.280 1.00 94.56 96 ILE A CA 1
ATOM 734 C C . ILE A 1 96 ? -23.824 1.715 43.278 1.00 94.56 96 ILE A C 1
ATOM 736 O O . ILE A 1 96 ? -23.087 1.571 42.308 1.00 94.56 96 ILE A O 1
ATOM 740 N N . SER A 1 97 ? -24.924 0.982 43.464 1.00 93.81 97 SER A N 1
ATOM 741 C CA . SER A 1 97 ? -25.348 -0.092 42.566 1.00 93.81 97 SER A CA 1
ATOM 742 C C . SER A 1 97 ? -25.614 0.437 41.154 1.00 93.81 97 SER A C 1
ATOM 744 O O . SER A 1 97 ? -25.084 -0.106 40.189 1.00 93.81 97 SER A O 1
ATOM 746 N N . SER A 1 98 ? -26.320 1.564 41.037 1.00 94.50 98 SER A N 1
ATOM 747 C CA . SER A 1 98 ? -26.575 2.225 39.750 1.00 94.50 98 SER A CA 1
ATOM 748 C C . SER A 1 98 ? -25.288 2.726 39.083 1.00 94.50 98 SER A C 1
ATOM 750 O O . SER A 1 98 ? -25.123 2.619 37.870 1.00 94.50 98 SER A O 1
ATOM 752 N N . SER A 1 99 ? -24.346 3.256 39.870 1.00 94.00 99 SER A N 1
ATOM 753 C CA . SER A 1 99 ? -23.046 3.706 39.354 1.00 94.00 99 SER A CA 1
ATOM 754 C C . SER A 1 99 ? -22.187 2.532 38.878 1.00 94.00 99 SER A C 1
ATOM 756 O O . SER A 1 99 ? -21.503 2.650 37.864 1.00 94.00 99 SER A O 1
ATOM 758 N N . LEU A 1 100 ? -22.237 1.395 39.580 1.00 92.88 100 LEU A N 1
ATOM 759 C CA . LEU A 1 100 ? -21.555 0.160 39.193 1.00 92.88 100 LEU A CA 1
ATOM 760 C C . LEU A 1 100 ? -22.084 -0.386 37.864 1.00 92.88 100 LEU A C 1
ATOM 762 O O . LEU A 1 100 ? -21.281 -0.688 36.988 1.00 92.88 100 LEU A O 1
ATOM 766 N N . GLU A 1 101 ? -23.404 -0.439 37.683 1.00 91.50 101 GLU A N 1
ATOM 767 C CA . GLU A 1 101 ? -24.039 -0.841 36.417 1.00 91.50 101 GLU A CA 1
ATOM 768 C C . GLU A 1 101 ? -23.626 0.072 35.251 1.00 91.50 101 GLU A C 1
ATOM 770 O O . GLU A 1 101 ? -23.276 -0.398 34.166 1.00 91.50 101 GLU A O 1
ATOM 775 N N . ALA A 1 102 ? -23.575 1.388 35.480 1.00 89.31 102 ALA A N 1
ATOM 776 C CA . ALA A 1 102 ? -23.129 2.341 34.466 1.00 89.31 102 ALA A CA 1
ATOM 777 C C . ALA A 1 102 ? -21.645 2.157 34.091 1.00 89.31 102 ALA A C 1
ATOM 779 O O . ALA A 1 102 ? -21.285 2.276 32.918 1.00 89.31 102 ALA A O 1
ATOM 780 N N . ILE A 1 103 ? -20.781 1.858 35.068 1.00 84.69 103 ILE A N 1
ATOM 781 C CA . ILE A 1 103 ? -19.365 1.546 34.823 1.00 84.69 103 ILE A CA 1
ATOM 782 C C . ILE A 1 103 ? -19.235 0.230 34.051 1.00 84.69 103 ILE A C 1
ATOM 784 O O . ILE A 1 103 ? -18.513 0.192 33.059 1.00 84.69 103 ILE A O 1
ATOM 788 N N . LEU A 1 104 ? -19.953 -0.823 34.457 1.00 84.38 104 LEU A N 1
ATOM 789 C CA . LEU A 1 104 ? -19.958 -2.117 33.766 1.00 84.38 104 LEU A CA 1
ATOM 790 C C . LEU A 1 104 ? -20.407 -1.975 32.311 1.00 84.38 104 LEU A C 1
ATOM 792 O O . LEU A 1 104 ? -19.752 -2.507 31.419 1.00 84.38 104 LEU A O 1
ATOM 796 N N . THR A 1 105 ? -21.463 -1.198 32.064 1.00 85.44 105 THR A N 1
ATOM 797 C CA . THR A 1 105 ? -21.960 -0.928 30.709 1.00 85.44 105 THR A CA 1
ATOM 798 C C . THR A 1 105 ? -20.914 -0.185 29.878 1.00 85.44 105 THR A C 1
ATOM 800 O O . THR A 1 105 ? -20.598 -0.619 28.777 1.00 85.44 105 THR A O 1
ATOM 803 N N . LYS A 1 106 ? -20.284 0.867 30.422 1.00 83.31 106 LYS A N 1
ATOM 804 C CA . LYS A 1 106 ? -19.204 1.589 29.724 1.00 83.31 106 LYS A CA 1
ATOM 805 C C . LYS A 1 106 ? -17.975 0.731 29.435 1.00 83.31 106 LYS A C 1
ATOM 807 O O . LYS A 1 106 ? -17.332 0.942 28.416 1.00 83.31 106 LYS A O 1
ATOM 812 N N . MET A 1 107 ? -17.632 -0.202 30.322 1.00 78.19 107 MET A N 1
ATOM 813 C CA . MET A 1 107 ? -16.550 -1.162 30.076 1.00 78.19 107 MET A CA 1
ATOM 814 C C . MET A 1 107 ? -16.940 -2.226 29.042 1.00 78.19 107 MET A C 1
ATOM 816 O O . MET A 1 107 ? -16.071 -2.752 28.358 1.00 78.19 107 MET A O 1
ATOM 820 N N . ALA A 1 108 ? -18.224 -2.567 28.926 1.00 73.88 108 ALA A N 1
ATOM 821 C CA . ALA A 1 108 ? -18.713 -3.459 27.877 1.00 73.88 108 ALA A CA 1
ATOM 822 C C . ALA A 1 108 ? -18.779 -2.756 26.508 1.00 73.88 108 ALA A C 1
ATOM 824 O O . ALA A 1 108 ? -18.532 -3.379 25.480 1.00 73.88 108 ALA A O 1
ATOM 825 N N . GLU A 1 109 ? -19.068 -1.455 26.498 1.00 75.88 109 GLU A N 1
ATOM 826 C CA . GLU A 1 109 ? -19.073 -0.583 25.316 1.00 75.88 109 GLU A CA 1
ATOM 827 C C . GLU A 1 109 ? -17.690 -0.007 24.982 1.00 75.88 109 GLU A C 1
ATOM 829 O O . GLU A 1 109 ? -17.602 0.954 24.220 1.00 75.88 109 GLU A O 1
ATOM 834 N N . ASP A 1 110 ? -16.614 -0.540 25.567 1.00 77.19 110 ASP A N 1
ATOM 835 C CA . ASP A 1 110 ? -15.281 0.045 25.486 1.00 77.19 110 ASP A CA 1
ATOM 836 C C . ASP A 1 110 ? -14.792 0.097 24.027 1.00 77.19 110 ASP A C 1
ATOM 838 O O . ASP A 1 110 ? -14.234 -0.853 23.474 1.00 77.19 110 ASP A O 1
ATOM 842 N N . GLU A 1 111 ? -15.026 1.247 23.387 1.00 75.00 111 GLU A N 1
ATOM 843 C CA . GLU A 1 111 ? -14.659 1.562 22.005 1.00 75.00 111 GLU A CA 1
ATOM 844 C C . GLU A 1 111 ? -13.155 1.350 21.779 1.00 75.00 111 GLU A C 1
ATOM 846 O O . GLU A 1 111 ? -12.728 1.144 20.647 1.00 75.00 111 GLU A O 1
ATOM 851 N N . THR A 1 112 ? -12.346 1.317 22.846 1.00 77.25 112 THR A N 1
ATOM 852 C CA . THR A 1 112 ? -10.928 0.959 22.771 1.00 77.25 112 THR A CA 1
ATOM 853 C C . THR A 1 112 ? -10.703 -0.479 22.298 1.00 77.25 112 THR A C 1
ATOM 855 O O . THR A 1 112 ? -9.794 -0.696 21.500 1.00 77.25 112 THR A O 1
ATOM 858 N N . GLN A 1 113 ? -11.539 -1.455 22.685 1.00 80.81 113 GLN A N 1
ATOM 859 C CA . GLN A 1 113 ? -11.430 -2.833 22.185 1.00 80.81 113 GLN A CA 1
ATOM 860 C C . GLN A 1 113 ? -11.759 -2.911 20.697 1.00 80.81 113 GLN A C 1
ATOM 862 O O . GLN A 1 113 ? -11.054 -3.560 19.928 1.00 80.81 113 GLN A O 1
ATOM 867 N N . LYS A 1 114 ? -12.805 -2.204 20.270 1.00 83.69 114 LYS A N 1
ATOM 868 C CA . LYS A 1 114 ? -13.185 -2.133 18.859 1.00 83.69 114 LYS A CA 1
ATOM 869 C C . LYS A 1 114 ? -12.109 -1.434 18.024 1.00 83.69 114 LYS A C 1
ATOM 871 O O . LYS A 1 114 ? -11.734 -1.934 16.969 1.00 83.69 114 LYS A O 1
ATOM 876 N N . GLN A 1 115 ? -11.557 -0.329 18.524 1.00 84.62 115 GLN A N 1
ATOM 877 C CA . GLN A 1 115 ? -10.422 0.353 17.900 1.00 84.62 115 GLN A CA 1
ATOM 878 C C . GLN A 1 115 ? -9.177 -0.538 17.839 1.00 84.62 115 GLN A C 1
ATOM 880 O O . GLN A 1 115 ? -8.451 -0.483 16.850 1.00 84.62 115 GLN A O 1
ATOM 885 N N . LEU A 1 116 ? -8.936 -1.378 18.851 1.00 85.81 116 LEU A N 1
ATOM 886 C CA . LEU A 1 116 ? -7.825 -2.329 18.855 1.00 85.81 116 LEU A CA 1
ATOM 887 C C . LEU A 1 116 ? -7.978 -3.373 17.739 1.00 85.81 116 LEU A C 1
ATOM 889 O O . LEU A 1 116 ? -7.026 -3.600 16.997 1.00 85.81 116 LEU A O 1
ATOM 893 N N . VAL A 1 117 ? -9.178 -3.935 17.564 1.00 87.94 117 VAL A N 1
ATOM 894 C CA . VAL A 1 117 ? -9.489 -4.875 16.469 1.00 87.94 117 VAL A CA 1
ATOM 895 C C . VAL A 1 117 ? -9.343 -4.203 15.096 1.00 87.94 117 VAL A C 1
ATOM 897 O O . VAL A 1 117 ? -8.771 -4.777 14.167 1.00 87.94 117 VAL A O 1
ATOM 900 N N . ASP A 1 118 ? -9.796 -2.956 14.957 1.00 90.19 118 ASP A N 1
ATOM 901 C CA . ASP A 1 118 ? -9.616 -2.165 13.732 1.00 90.19 118 ASP A CA 1
ATOM 902 C C . ASP A 1 118 ? -8.131 -1.894 13.423 1.00 90.19 118 ASP A C 1
ATOM 904 O O . ASP A 1 118 ? -7.713 -1.877 12.263 1.00 90.19 118 ASP A O 1
ATOM 908 N N . VAL A 1 119 ? -7.307 -1.665 14.448 1.00 92.81 119 VAL A N 1
ATOM 909 C CA . VAL A 1 119 ? -5.855 -1.511 14.282 1.00 92.81 119 VAL A CA 1
ATOM 910 C C . VAL A 1 119 ? -5.218 -2.841 13.885 1.00 92.81 119 VAL A C 1
ATOM 912 O O . VAL A 1 119 ? -4.415 -2.867 12.956 1.00 92.81 119 VAL A O 1
ATOM 915 N N . GLU A 1 120 ? -5.592 -3.946 14.526 1.00 94.12 120 GLU A N 1
ATOM 916 C CA . GLU A 1 120 ? -5.066 -5.284 14.235 1.00 94.12 120 GLU A CA 1
ATOM 917 C C . GLU A 1 120 ? -5.369 -5.723 12.794 1.00 94.12 120 GLU A C 1
ATOM 919 O O . GLU A 1 120 ? -4.485 -6.189 12.068 1.00 94.12 120 GLU A O 1
ATOM 924 N N . THR A 1 121 ? -6.594 -5.484 12.328 1.00 94.69 121 THR A N 1
ATOM 925 C CA . THR A 1 121 ? -6.991 -5.756 10.938 1.00 94.69 121 THR A CA 1
ATOM 926 C C . THR A 1 121 ? -6.218 -4.894 9.936 1.00 94.69 121 THR A C 1
ATOM 928 O O . THR A 1 121 ? -5.732 -5.417 8.931 1.00 94.69 121 THR A O 1
ATOM 931 N N . LYS A 1 122 ? -6.011 -3.599 10.217 1.00 94.38 122 LYS A N 1
ATOM 932 C CA . LYS A 1 122 ? -5.173 -2.723 9.375 1.00 94.38 122 LYS A CA 1
ATOM 933 C C . LYS A 1 122 ? -3.712 -3.168 9.337 1.00 94.38 122 LYS A C 1
ATOM 935 O O . LYS A 1 122 ? -3.111 -3.173 8.267 1.00 94.38 122 LYS A O 1
ATOM 940 N N . VAL A 1 123 ? -3.141 -3.552 10.478 1.00 95.94 123 VAL A N 1
ATOM 941 C CA . VAL A 1 123 ? -1.762 -4.060 10.567 1.00 95.94 123 VAL A CA 1
ATOM 942 C C . VAL A 1 123 ? -1.605 -5.359 9.774 1.00 95.94 123 VAL A C 1
ATOM 944 O O . VAL A 1 123 ? -0.609 -5.531 9.070 1.00 95.94 123 VAL A O 1
ATOM 947 N N . THR A 1 124 ? -2.607 -6.237 9.814 1.00 94.81 124 THR A N 1
ATOM 948 C CA . THR A 1 124 ? -2.626 -7.466 9.009 1.00 94.81 124 THR A CA 1
ATOM 949 C C . THR A 1 124 ? -2.642 -7.140 7.512 1.00 94.81 124 THR A C 1
ATOM 951 O O . THR A 1 124 ? -1.773 -7.607 6.781 1.00 94.81 124 THR A O 1
ATOM 954 N N . GLY A 1 125 ? -3.525 -6.239 7.063 1.00 96.38 125 GLY A N 1
ATOM 955 C CA . GLY A 1 125 ? -3.575 -5.821 5.654 1.00 96.38 125 GLY A CA 1
ATOM 956 C C . GLY A 1 125 ? -2.292 -5.134 5.159 1.00 96.38 125 GLY A C 1
ATOM 957 O O . GLY A 1 125 ? -1.876 -5.330 4.015 1.00 96.38 125 GLY A O 1
ATOM 958 N N . LEU A 1 126 ? -1.620 -4.365 6.024 1.00 94.94 126 LEU A N 1
ATOM 959 C CA . LEU A 1 126 ? -0.300 -3.801 5.724 1.00 94.94 126 LEU A CA 1
ATOM 960 C C . LEU A 1 126 ? 0.770 -4.889 5.585 1.00 94.94 126 LEU A C 1
ATOM 962 O O . LEU A 1 126 ? 1.621 -4.792 4.703 1.00 94.94 126 LEU A O 1
ATOM 966 N N . THR A 1 127 ? 0.722 -5.922 6.425 1.00 94.88 127 THR A N 1
ATOM 967 C CA . THR A 1 127 ? 1.664 -7.049 6.376 1.00 94.88 127 THR A CA 1
ATOM 968 C C . THR A 1 127 ? 1.520 -7.830 5.069 1.00 94.88 127 THR A C 1
ATOM 970 O O . THR A 1 127 ? 2.529 -8.133 4.431 1.00 94.88 127 THR A O 1
ATOM 973 N N . ASP A 1 128 ? 0.287 -8.079 4.622 1.00 95.00 128 ASP A N 1
ATOM 974 C CA . ASP A 1 128 ? 0.018 -8.741 3.340 1.00 95.00 128 ASP A CA 1
ATOM 975 C C . ASP A 1 128 ? 0.494 -7.889 2.154 1.00 95.00 128 ASP A C 1
ATOM 977 O O . ASP A 1 128 ? 1.229 -8.373 1.296 1.00 95.00 128 ASP A O 1
ATOM 981 N N . SER A 1 129 ? 0.192 -6.586 2.164 1.00 96.06 129 SER A N 1
ATOM 982 C CA . SER A 1 129 ? 0.661 -5.658 1.121 1.00 96.06 129 SER A CA 1
ATOM 983 C C . SER A 1 129 ? 2.192 -5.630 1.022 1.00 96.06 129 SER A C 1
ATOM 985 O O . SER A 1 129 ? 2.762 -5.562 -0.067 1.00 96.06 129 SER A O 1
ATOM 987 N N . LEU A 1 130 ? 2.882 -5.694 2.163 1.00 95.00 130 LEU A N 1
ATOM 988 C CA . LEU A 1 130 ? 4.342 -5.696 2.214 1.00 95.00 130 LEU A CA 1
ATOM 989 C C . LEU A 1 130 ? 4.930 -7.005 1.667 1.00 95.00 130 LEU A C 1
ATOM 991 O O . LEU A 1 130 ? 5.984 -6.989 1.028 1.00 95.00 130 LEU A O 1
ATOM 995 N N . LYS A 1 131 ? 4.229 -8.126 1.860 1.00 95.50 131 LYS A N 1
ATOM 996 C CA . LYS A 1 131 ? 4.584 -9.425 1.282 1.00 95.50 131 LYS A CA 1
ATOM 997 C C . LYS A 1 131 ? 4.434 -9.432 -0.242 1.00 95.50 131 LYS A C 1
ATOM 999 O O . LYS A 1 131 ? 5.335 -9.916 -0.924 1.00 95.50 131 LYS A O 1
ATOM 1004 N N . ASP A 1 132 ? 3.366 -8.841 -0.773 1.00 95.62 132 ASP A N 1
ATOM 1005 C CA . ASP A 1 132 ? 3.143 -8.731 -2.222 1.00 95.62 132 ASP A CA 1
ATOM 1006 C C . ASP A 1 132 ? 4.199 -7.845 -2.900 1.00 95.62 132 ASP A C 1
ATOM 1008 O O . ASP A 1 132 ? 4.745 -8.196 -3.952 1.00 95.62 132 ASP A O 1
ATOM 1012 N N . ILE A 1 133 ? 4.555 -6.723 -2.261 1.00 94.81 133 ILE A N 1
ATOM 1013 C CA . ILE A 1 133 ? 5.652 -5.856 -2.714 1.00 94.81 133 ILE A CA 1
ATOM 1014 C C . ILE A 1 133 ? 6.971 -6.626 -2.711 1.00 94.81 133 ILE A C 1
ATOM 1016 O O . ILE A 1 133 ? 7.710 -6.568 -3.692 1.00 94.81 133 ILE A O 1
ATOM 1020 N N . HIS A 1 134 ? 7.271 -7.363 -1.638 1.00 93.88 134 HIS A N 1
ATOM 1021 C CA . HIS A 1 134 ? 8.483 -8.175 -1.582 1.00 93.88 134 HIS A CA 1
ATOM 1022 C C . HIS A 1 134 ? 8.513 -9.202 -2.718 1.00 93.88 134 HIS A C 1
ATOM 1024 O O . HIS A 1 134 ? 9.542 -9.330 -3.376 1.00 93.88 134 HIS A O 1
ATOM 1030 N N . SER A 1 135 ? 7.410 -9.911 -2.977 1.00 92.69 135 SER A N 1
ATOM 1031 C CA . SER A 1 135 ? 7.335 -10.878 -4.082 1.00 92.69 135 SER A CA 1
ATOM 1032 C C . SER A 1 135 ? 7.619 -10.206 -5.425 1.00 92.69 135 SER A C 1
ATOM 1034 O O . SER A 1 135 ? 8.458 -10.677 -6.185 1.00 92.69 135 SER A O 1
ATOM 1036 N N . SER A 1 136 ? 6.999 -9.049 -5.670 1.00 91.12 136 SER A N 1
ATOM 1037 C CA . SER A 1 136 ? 7.202 -8.270 -6.898 1.00 91.12 136 SER A CA 1
ATOM 1038 C C . SER A 1 136 ? 8.657 -7.811 -7.057 1.00 91.12 136 SER A C 1
ATOM 1040 O O . SER A 1 136 ? 9.217 -7.861 -8.149 1.00 91.12 136 SER A O 1
ATOM 1042 N N . ILE A 1 137 ? 9.302 -7.380 -5.968 1.00 88.62 137 ILE A N 1
ATOM 1043 C CA . ILE A 1 137 ? 10.720 -6.990 -5.976 1.00 88.62 137 ILE A CA 1
ATOM 1044 C C . ILE A 1 137 ? 11.612 -8.195 -6.276 1.00 88.62 137 ILE A C 1
ATOM 1046 O O . ILE A 1 137 ? 12.553 -8.068 -7.059 1.00 88.62 137 ILE A O 1
ATOM 1050 N N . THR A 1 138 ? 11.332 -9.352 -5.674 1.00 86.81 138 THR A N 1
ATOM 1051 C CA . THR A 1 138 ? 12.073 -10.586 -5.946 1.00 86.81 138 THR A CA 1
ATOM 1052 C C . THR A 1 138 ? 11.931 -10.990 -7.409 1.00 86.81 138 THR A C 1
ATOM 1054 O O . THR A 1 138 ? 12.947 -11.214 -8.055 1.00 86.81 138 THR A O 1
ATOM 1057 N N . GLU A 1 139 ? 10.720 -10.972 -7.969 1.00 86.00 139 GLU A N 1
ATOM 1058 C CA . GLU A 1 139 ? 10.488 -11.263 -9.390 1.00 86.00 139 GLU A CA 1
ATOM 1059 C C . GLU A 1 139 ? 11.242 -10.299 -10.314 1.00 86.00 139 GLU A C 1
ATOM 1061 O O . GLU A 1 139 ? 11.854 -10.736 -11.283 1.00 86.00 139 GLU A O 1
ATOM 1066 N N . ILE A 1 140 ? 11.267 -8.998 -10.006 1.00 82.31 140 ILE A N 1
ATOM 1067 C CA . ILE A 1 140 ? 12.047 -8.017 -10.778 1.00 82.31 140 ILE A CA 1
ATOM 1068 C C . ILE A 1 140 ? 13.550 -8.294 -10.653 1.00 82.31 140 ILE A C 1
ATOM 1070 O O . ILE A 1 140 ? 14.273 -8.224 -11.645 1.00 82.31 140 ILE A O 1
ATOM 1074 N N . SER A 1 141 ? 14.035 -8.614 -9.454 1.00 78.12 141 SER A N 1
ATOM 1075 C CA . SER A 1 141 ? 15.454 -8.898 -9.225 1.00 78.12 141 SER A CA 1
ATOM 1076 C C . SER A 1 141 ? 15.909 -10.195 -9.892 1.00 78.12 141 SER A C 1
ATOM 1078 O O . SER A 1 141 ? 17.056 -10.287 -10.320 1.00 78.12 141 SER A O 1
ATOM 1080 N N . GLU A 1 142 ? 15.034 -11.195 -9.952 1.00 79.50 142 GLU A N 1
ATOM 1081 C CA . GLU A 1 142 ? 15.278 -12.475 -10.618 1.00 79.50 142 GLU A CA 1
ATOM 1082 C C . GLU A 1 142 ? 14.932 -12.428 -12.110 1.00 79.50 142 GLU A C 1
ATOM 1084 O O . GLU A 1 142 ? 15.272 -13.356 -12.849 1.00 79.50 142 GLU A O 1
ATOM 1089 N N . SER A 1 143 ? 14.291 -11.350 -12.580 1.00 75.44 143 SER A N 1
ATOM 1090 C CA . SER A 1 143 ? 13.976 -11.186 -13.992 1.00 75.44 143 SER A CA 1
ATOM 1091 C C . SER A 1 143 ? 15.273 -11.184 -14.801 1.00 75.44 143 SER A C 1
ATOM 1093 O O . SER A 1 143 ? 16.131 -10.301 -14.711 1.00 75.44 143 SER A O 1
ATOM 1095 N N . GLN A 1 144 ? 15.413 -12.219 -15.626 1.00 68.44 144 GLN A N 1
ATOM 1096 C CA . GLN A 1 144 ? 16.552 -12.410 -16.522 1.00 68.44 144 GLN A CA 1
ATOM 1097 C C . GLN A 1 144 ? 16.683 -11.276 -17.549 1.00 68.44 144 GLN A C 1
ATOM 1099 O O . GLN A 1 144 ? 17.710 -11.163 -18.215 1.00 68.44 144 GLN A O 1
ATOM 1104 N N . ASP A 1 145 ? 15.677 -10.408 -17.657 1.00 74.31 145 ASP A N 1
ATOM 1105 C CA . ASP A 1 145 ? 15.636 -9.276 -18.573 1.00 74.31 145 ASP A CA 1
ATOM 1106 C C . ASP A 1 145 ? 16.802 -8.307 -18.359 1.00 74.31 145 ASP A C 1
ATOM 1108 O O . ASP A 1 145 ? 17.364 -7.826 -19.341 1.00 74.31 145 ASP A O 1
ATOM 1112 N N . SER A 1 146 ? 17.234 -8.067 -17.115 1.00 74.06 146 SER A N 1
ATOM 1113 C CA . SER A 1 146 ? 18.387 -7.192 -16.842 1.00 74.06 146 SER A CA 1
ATOM 1114 C C . SER A 1 146 ? 19.704 -7.802 -17.344 1.00 74.06 146 SER A C 1
ATOM 1116 O O . SER A 1 146 ? 20.512 -7.125 -17.983 1.00 74.06 146 SER A O 1
ATOM 1118 N N . GLU A 1 147 ? 19.897 -9.110 -17.150 1.00 78.62 147 GLU A N 1
ATOM 1119 C CA . GLU A 1 147 ? 21.084 -9.826 -17.634 1.00 78.62 147 GLU A CA 1
ATOM 1120 C C . GLU A 1 147 ? 21.082 -9.958 -19.169 1.00 78.62 147 GLU A C 1
ATOM 1122 O O . GLU A 1 147 ? 22.112 -9.775 -19.822 1.00 78.62 147 GLU A O 1
ATOM 1127 N N . VAL A 1 148 ? 19.918 -10.226 -19.769 1.00 79.50 148 VAL A N 1
ATOM 1128 C CA . VAL A 1 148 ? 19.737 -10.289 -21.228 1.00 79.50 148 VAL A CA 1
ATOM 1129 C C . VAL A 1 148 ? 19.956 -8.919 -21.867 1.00 79.50 148 VAL A C 1
ATOM 1131 O O . VAL A 1 148 ? 20.583 -8.835 -22.925 1.00 79.50 148 VAL A O 1
ATOM 1134 N N . LEU A 1 149 ? 19.471 -7.841 -21.245 1.00 82.19 149 LEU A N 1
ATOM 1135 C CA . LEU A 1 149 ? 19.737 -6.474 -21.692 1.00 82.19 149 LEU A CA 1
ATOM 1136 C C . LEU A 1 149 ? 21.227 -6.143 -21.598 1.00 82.19 149 LEU A C 1
ATOM 1138 O O . LEU A 1 149 ? 21.758 -5.585 -22.553 1.00 82.19 149 LEU A O 1
ATOM 1142 N N . GLY A 1 150 ? 21.906 -6.545 -20.518 1.00 86.56 150 GLY A N 1
ATOM 1143 C CA . GLY A 1 150 ? 23.359 -6.414 -20.382 1.00 86.56 150 GLY A CA 1
ATOM 1144 C C . GLY A 1 150 ? 24.112 -7.079 -21.538 1.00 86.56 150 GLY A C 1
ATOM 1145 O O . GLY A 1 150 ? 24.853 -6.409 -22.251 1.00 86.56 150 GLY A O 1
ATOM 1146 N N . LYS A 1 151 ? 23.823 -8.357 -21.819 1.00 89.38 151 LYS A N 1
ATOM 1147 C CA . LYS A 1 151 ? 24.441 -9.089 -22.943 1.00 89.38 151 LYS A CA 1
ATOM 1148 C C . LYS A 1 151 ? 24.169 -8.429 -24.298 1.00 89.38 151 LYS A C 1
ATOM 1150 O O . LYS A 1 151 ? 25.077 -8.292 -25.108 1.00 89.38 151 LYS A O 1
ATOM 1155 N N . LYS A 1 152 ? 22.937 -7.966 -24.545 1.00 89.94 152 LYS A N 1
ATOM 1156 C CA . LYS A 1 152 ? 22.600 -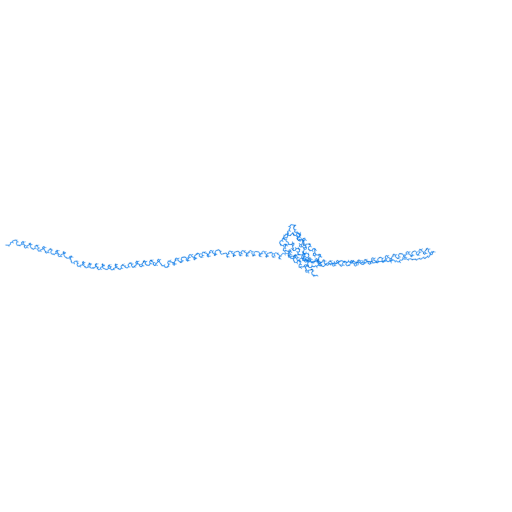7.244 -25.786 1.00 89.94 152 LYS A CA 1
ATOM 1157 C C . LYS A 1 152 ? 23.343 -5.913 -25.913 1.00 89.94 152 LYS A C 1
ATOM 1159 O O . LYS A 1 152 ? 23.666 -5.513 -27.028 1.00 89.94 152 LYS A O 1
ATOM 1164 N N . ILE A 1 153 ? 23.576 -5.211 -24.804 1.00 92.00 153 ILE A N 1
ATOM 1165 C CA . ILE A 1 153 ? 24.372 -3.979 -24.792 1.00 92.00 153 ILE A CA 1
ATOM 1166 C C . ILE A 1 153 ? 25.824 -4.298 -25.154 1.00 92.00 153 ILE A C 1
ATOM 1168 O O . ILE A 1 153 ? 26.374 -3.615 -26.015 1.00 92.00 153 ILE A O 1
ATOM 1172 N N . ASP A 1 154 ? 26.405 -5.344 -24.569 1.00 93.94 154 ASP A N 1
ATOM 1173 C CA . ASP A 1 154 ? 27.773 -5.775 -24.876 1.00 93.94 154 ASP A CA 1
ATOM 1174 C C . ASP A 1 154 ? 27.921 -6.161 -26.359 1.00 93.94 154 ASP A C 1
ATOM 1176 O O . ASP A 1 154 ? 28.832 -5.683 -27.041 1.00 93.94 154 ASP A O 1
ATOM 1180 N N . ASP A 1 155 ? 26.971 -6.932 -26.902 1.00 94.62 155 ASP A N 1
ATOM 1181 C CA . ASP A 1 155 ? 26.942 -7.296 -28.325 1.00 94.62 155 ASP A CA 1
ATOM 1182 C C . ASP A 1 155 ? 26.870 -6.050 -29.226 1.00 94.62 155 ASP A C 1
ATOM 1184 O O . ASP A 1 155 ? 27.596 -5.935 -30.217 1.00 94.62 155 ASP A O 1
ATOM 1188 N N . LEU A 1 156 ? 26.011 -5.079 -28.887 1.00 94.19 156 LEU A N 1
ATOM 1189 C CA . LEU A 1 156 ? 25.894 -3.823 -29.634 1.00 94.19 156 LEU A CA 1
ATOM 1190 C C . LEU A 1 156 ? 27.182 -2.998 -29.572 1.00 94.19 156 LEU A C 1
ATOM 1192 O O . LEU A 1 156 ? 27.589 -2.437 -30.590 1.00 94.19 156 LEU A O 1
ATOM 1196 N N . GLN A 1 157 ? 27.845 -2.940 -28.416 1.00 93.50 157 GLN A N 1
ATOM 1197 C CA . GLN A 1 157 ? 29.139 -2.272 -28.283 1.00 93.50 157 GLN A CA 1
ATOM 1198 C C . GLN A 1 157 ? 30.201 -2.938 -29.165 1.00 93.50 157 GLN A C 1
ATOM 1200 O O . GLN A 1 157 ? 30.960 -2.241 -29.844 1.00 93.50 157 GLN A O 1
ATOM 1205 N N . GLN A 1 158 ? 30.215 -4.272 -29.235 1.00 95.31 158 GLN A N 1
ATOM 1206 C CA . GLN A 1 158 ? 31.120 -5.009 -30.114 1.00 95.31 158 GLN A CA 1
ATOM 1207 C C . GLN A 1 158 ? 30.831 -4.736 -31.601 1.00 95.31 158 GLN A C 1
ATOM 1209 O O . GLN A 1 158 ? 31.765 -4.509 -32.378 1.00 95.31 158 GLN A O 1
ATOM 1214 N N . TYR A 1 159 ? 29.555 -4.689 -32.003 1.00 94.25 159 TYR A N 1
ATOM 1215 C CA . TYR A 1 159 ? 29.173 -4.306 -33.366 1.00 94.25 159 TYR A CA 1
ATOM 1216 C C . TYR A 1 159 ? 29.628 -2.886 -33.711 1.00 94.25 159 TYR A C 1
ATOM 1218 O O . TYR A 1 159 ? 30.224 -2.687 -34.770 1.00 94.25 159 TYR A O 1
ATOM 1226 N N . VAL A 1 160 ? 29.413 -1.914 -32.821 1.00 93.06 160 VAL A N 1
ATOM 1227 C CA . VAL A 1 160 ? 29.855 -0.525 -33.026 1.00 93.06 160 VAL A CA 1
ATOM 1228 C C . VAL A 1 160 ? 31.372 -0.452 -33.199 1.00 93.06 160 VAL A C 1
ATOM 1230 O O . VAL A 1 160 ? 31.837 0.168 -34.152 1.00 93.06 160 VAL A O 1
ATOM 1233 N N . ALA A 1 161 ? 32.144 -1.151 -32.363 1.00 92.31 161 ALA A N 1
ATOM 1234 C CA . ALA A 1 161 ? 33.599 -1.200 -32.501 1.00 92.31 161 ALA A CA 1
ATOM 1235 C C . ALA A 1 161 ? 34.032 -1.760 -33.869 1.00 92.31 161 ALA A C 1
ATOM 1237 O O . ALA A 1 161 ? 34.911 -1.200 -34.527 1.00 92.31 161 ALA A O 1
ATOM 1238 N N . SER A 1 162 ? 33.379 -2.830 -34.339 1.00 92.19 162 SER A N 1
ATOM 1239 C CA . SER A 1 162 ? 33.669 -3.411 -35.656 1.00 92.19 162 SER A CA 1
ATOM 1240 C C . SER A 1 162 ? 33.330 -2.468 -36.818 1.00 92.19 162 SER A C 1
ATOM 1242 O O . SER A 1 162 ? 34.063 -2.424 -37.809 1.00 92.19 162 SER A O 1
ATOM 1244 N N . LEU A 1 163 ? 32.260 -1.674 -36.687 1.00 93.00 163 LEU A N 1
ATOM 1245 C CA . LEU A 1 163 ? 31.878 -0.663 -37.671 1.00 93.00 163 LEU A CA 1
ATOM 1246 C C . LEU A 1 163 ? 32.884 0.488 -37.715 1.00 93.00 163 LEU A C 1
ATOM 1248 O O . LEU A 1 163 ? 33.222 0.926 -38.810 1.00 93.00 163 LEU A O 1
ATOM 1252 N N . SER A 1 164 ? 33.429 0.919 -36.574 1.00 92.44 164 SER A N 1
ATOM 1253 C CA . SER A 1 164 ? 34.503 1.922 -36.546 1.00 92.44 164 SER A CA 1
ATOM 1254 C C . SER A 1 164 ? 35.760 1.436 -37.274 1.00 92.44 164 SER A C 1
ATOM 1256 O O . SER A 1 164 ? 36.352 2.182 -38.049 1.00 92.44 164 SER A O 1
ATOM 1258 N N . THR A 1 165 ? 36.141 0.164 -37.108 1.00 94.25 165 THR A N 1
ATOM 1259 C CA . THR A 1 165 ? 37.251 -0.419 -37.884 1.00 94.25 165 THR A CA 1
ATOM 1260 C C . THR A 1 1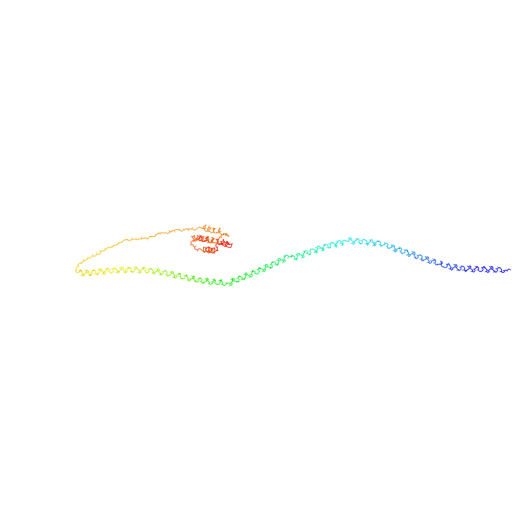65 ? 36.935 -0.490 -39.382 1.00 94.25 165 THR A C 1
ATOM 1262 O O . THR A 1 165 ? 37.821 -0.327 -40.221 1.00 94.25 165 THR A O 1
ATOM 1265 N N . LEU A 1 166 ? 35.679 -0.760 -39.748 1.00 94.44 166 LEU A N 1
ATOM 1266 C CA . LEU A 1 166 ? 35.262 -0.771 -41.149 1.00 94.44 166 LEU A CA 1
ATOM 1267 C C . LEU A 1 166 ? 35.305 0.636 -41.761 1.00 94.44 166 LEU A C 1
ATOM 1269 O O . LEU A 1 166 ? 35.766 0.784 -42.889 1.00 94.44 166 LEU A O 1
ATOM 1273 N N . GLU A 1 167 ? 34.868 1.653 -41.021 1.00 93.00 167 GLU A N 1
ATOM 1274 C CA . GLU A 1 167 ? 34.933 3.058 -41.429 1.00 93.00 167 GLU A CA 1
ATOM 1275 C C . GLU A 1 167 ? 36.377 3.498 -41.707 1.00 93.00 167 GLU A C 1
ATOM 1277 O O . GLU A 1 167 ? 36.647 4.097 -42.749 1.00 93.00 167 GLU A O 1
ATOM 1282 N N . GLU A 1 168 ? 37.320 3.121 -40.839 1.00 95.12 168 GLU A N 1
ATOM 1283 C CA . GLU A 1 168 ? 38.750 3.377 -41.040 1.00 95.12 168 GLU A CA 1
ATOM 1284 C C . GLU A 1 168 ? 39.262 2.733 -42.338 1.00 95.12 168 GLU A C 1
ATOM 1286 O O . GLU A 1 168 ? 39.831 3.416 -43.189 1.00 95.12 168 GLU A O 1
ATOM 1291 N N . LYS A 1 169 ? 38.946 1.452 -42.575 1.00 95.25 169 LYS A N 1
ATOM 1292 C CA . LYS A 1 169 ? 39.320 0.763 -43.824 1.00 95.25 169 LYS A CA 1
ATOM 1293 C C . LYS A 1 169 ? 38.706 1.401 -45.070 1.00 95.25 169 LYS A C 1
ATOM 1295 O O . LYS A 1 169 ? 39.343 1.423 -46.122 1.00 95.25 169 LYS A O 1
ATOM 1300 N N . VAL A 1 170 ? 37.469 1.892 -44.985 1.00 95.50 170 VAL A N 1
ATOM 1301 C CA . VAL A 1 170 ? 36.811 2.600 -46.095 1.00 95.50 170 VAL A CA 1
ATOM 1302 C C . VAL A 1 170 ? 37.522 3.920 -46.383 1.00 95.50 170 VAL A C 1
ATOM 1304 O O . VAL A 1 170 ? 37.725 4.257 -47.550 1.00 95.50 170 VAL A O 1
ATOM 1307 N N . LYS A 1 171 ? 37.944 4.645 -45.344 1.00 95.12 171 LYS A N 1
ATOM 1308 C CA . LYS A 1 171 ? 38.712 5.885 -45.482 1.00 95.12 171 LYS A CA 1
ATOM 1309 C C . LYS A 1 171 ? 40.082 5.640 -46.117 1.00 95.12 171 LYS A C 1
ATOM 1311 O O . LYS A 1 171 ? 40.442 6.353 -47.054 1.00 95.12 171 LYS A O 1
ATOM 1316 N N . ASP A 1 172 ? 40.795 4.606 -45.678 1.00 96.50 172 ASP A N 1
ATOM 1317 C CA . ASP A 1 172 ? 42.076 4.205 -46.269 1.00 96.50 172 ASP A CA 1
ATOM 1318 C C . ASP A 1 172 ? 41.918 3.835 -47.748 1.00 96.50 172 ASP A C 1
ATOM 1320 O O . ASP A 1 172 ? 42.691 4.276 -48.601 1.00 96.50 172 ASP A O 1
ATOM 1324 N N . LEU A 1 173 ? 40.870 3.072 -48.079 1.00 96.00 173 LEU A N 1
ATOM 1325 C CA . LEU A 1 173 ? 40.575 2.694 -49.459 1.00 96.00 173 LEU A CA 1
ATOM 1326 C C . LEU A 1 173 ? 40.235 3.912 -50.329 1.00 96.00 173 LEU A C 1
ATOM 1328 O O . LEU A 1 173 ? 40.659 3.978 -51.483 1.00 96.00 173 LEU A O 1
ATOM 1332 N N . ALA A 1 174 ? 39.498 4.883 -49.787 1.00 94.75 174 ALA A N 1
ATOM 1333 C CA . ALA A 1 174 ? 39.189 6.127 -50.482 1.00 94.75 174 ALA A CA 1
ATOM 1334 C C . ALA A 1 174 ? 40.461 6.940 -50.780 1.00 94.75 174 ALA A C 1
ATOM 1336 O O . ALA A 1 174 ? 40.614 7.425 -51.902 1.00 94.75 174 ALA A O 1
ATOM 1337 N N . SER A 1 175 ? 41.395 7.017 -49.825 1.00 95.38 175 SER A N 1
ATOM 1338 C CA . SER A 1 175 ? 42.705 7.651 -50.031 1.00 95.38 175 SER A CA 1
ATOM 1339 C C . SER A 1 175 ? 43.498 6.942 -51.131 1.00 95.38 175 SER A C 1
ATOM 1341 O O . SER A 1 175 ? 43.950 7.577 -52.080 1.00 95.38 175 SER A O 1
ATOM 1343 N N . ALA A 1 176 ? 43.591 5.609 -51.077 1.00 95.00 176 ALA A N 1
ATOM 1344 C CA . ALA A 1 176 ? 44.285 4.826 -52.100 1.00 95.00 176 ALA A CA 1
ATOM 1345 C C . ALA A 1 176 ? 43.651 4.984 -53.498 1.00 95.00 176 ALA A C 1
ATOM 1347 O O . ALA A 1 176 ? 44.339 4.949 -54.525 1.00 95.00 176 ALA A O 1
ATOM 1348 N N . GLN A 1 177 ? 42.329 5.171 -53.566 1.00 95.19 177 GLN A N 1
ATOM 1349 C CA . GLN A 1 177 ? 41.630 5.450 -54.817 1.00 95.19 177 GLN A CA 1
ATOM 1350 C C . GLN A 1 177 ? 41.985 6.836 -55.375 1.00 95.19 177 GLN A C 1
ATOM 1352 O O . GLN A 1 177 ? 42.088 6.987 -56.595 1.00 95.19 177 GLN A O 1
ATOM 1357 N N . GLU A 1 178 ? 42.147 7.845 -54.521 1.00 95.94 178 GLU A N 1
ATOM 1358 C CA . GLU A 1 178 ? 42.589 9.180 -54.932 1.00 95.94 178 GLU A CA 1
ATOM 1359 C C . GLU A 1 178 ? 44.005 9.136 -55.516 1.00 95.94 178 GLU A C 1
ATOM 1361 O O . GLU A 1 178 ? 44.194 9.572 -56.656 1.00 95.94 178 GLU A O 1
ATOM 1366 N N . ASP A 1 179 ? 44.938 8.473 -54.829 1.00 95.12 179 ASP A N 1
ATOM 1367 C CA . ASP A 1 179 ? 46.303 8.245 -55.323 1.00 95.12 179 ASP A CA 1
ATOM 1368 C C . ASP A 1 179 ? 46.288 7.522 -56.678 1.00 95.12 179 ASP A C 1
ATOM 1370 O O . ASP A 1 179 ? 46.970 7.903 -57.633 1.00 95.12 179 ASP A O 1
ATOM 1374 N N . THR A 1 180 ? 45.442 6.494 -56.809 1.00 96.44 180 THR A N 1
ATOM 1375 C CA . THR A 1 180 ? 45.285 5.754 -58.068 1.00 96.44 180 THR A CA 1
ATOM 1376 C C . THR A 1 180 ? 44.780 6.660 -59.192 1.00 96.44 180 THR A C 1
ATOM 1378 O O . THR A 1 180 ? 45.293 6.596 -60.311 1.00 96.44 180 THR A O 1
ATOM 1381 N N . LYS A 1 181 ? 43.794 7.528 -58.927 1.00 95.94 181 LYS A N 1
ATOM 1382 C CA . LYS A 1 181 ? 43.297 8.500 -59.918 1.00 95.94 181 LYS A CA 1
ATOM 1383 C C . LYS A 1 181 ? 44.389 9.480 -60.335 1.00 95.94 181 LYS A C 1
ATOM 1385 O O . LYS A 1 181 ? 44.466 9.816 -61.518 1.00 95.94 181 LYS A O 1
ATOM 1390 N N . GLU A 1 182 ? 45.231 9.922 -59.404 1.00 96.31 182 GLU A N 1
ATOM 1391 C CA . GLU A 1 182 ? 46.364 10.791 -59.715 1.00 96.31 182 GLU A CA 1
ATOM 1392 C C . GLU A 1 182 ? 47.374 10.085 -60.626 1.00 96.31 182 GLU A C 1
ATOM 1394 O O . GLU A 1 182 ? 47.718 10.622 -61.685 1.00 96.31 182 GLU A O 1
ATOM 1399 N N . ILE A 1 183 ? 47.779 8.858 -60.277 1.00 94.69 183 ILE A N 1
ATOM 1400 C CA . ILE A 1 183 ? 48.695 8.036 -61.083 1.00 94.69 183 ILE A CA 1
ATOM 1401 C C . ILE A 1 183 ? 48.131 7.832 -62.491 1.00 94.69 183 ILE A C 1
ATOM 1403 O O . ILE A 1 183 ? 48.831 8.072 -63.476 1.00 94.69 183 ILE A O 1
ATOM 1407 N N . VAL A 1 184 ? 46.855 7.453 -62.611 1.00 95.69 184 VAL A N 1
ATOM 1408 C CA . VAL A 1 184 ? 46.185 7.312 -63.913 1.00 95.69 184 VAL A CA 1
ATOM 1409 C C . VAL A 1 184 ? 46.200 8.640 -64.676 1.00 95.69 184 VAL A C 1
ATOM 1411 O O . VAL A 1 184 ? 46.498 8.659 -65.869 1.00 95.69 184 VAL A O 1
ATOM 1414 N N . GLY A 1 185 ? 45.959 9.767 -64.005 1.00 95.31 185 GLY A N 1
ATOM 1415 C CA . GLY A 1 185 ? 46.049 11.096 -64.609 1.00 95.31 185 GLY A CA 1
ATOM 1416 C C . GLY A 1 185 ? 47.453 11.449 -65.117 1.00 95.31 185 GLY A C 1
ATOM 1417 O O . GLY A 1 185 ? 47.586 12.114 -66.146 1.00 95.31 185 GLY A O 1
ATOM 1418 N N . ILE A 1 186 ? 48.515 11.018 -64.431 1.00 93.94 186 ILE A N 1
ATOM 1419 C CA . ILE A 1 186 ? 49.902 11.152 -64.904 1.00 93.94 186 ILE A CA 1
ATOM 1420 C C . ILE A 1 186 ? 50.129 10.263 -66.130 1.00 93.94 186 ILE A C 1
ATOM 1422 O O . ILE A 1 186 ? 50.635 10.755 -67.139 1.00 93.94 186 ILE A O 1
ATOM 1426 N N . LEU A 1 187 ? 49.707 8.996 -66.074 1.00 93.25 187 LEU A N 1
ATOM 1427 C CA . LEU A 1 187 ? 49.859 8.039 -67.171 1.00 93.25 187 LEU A CA 1
ATOM 1428 C C . LEU A 1 187 ? 49.161 8.513 -68.448 1.00 93.25 187 LEU A C 1
ATOM 1430 O O . LEU A 1 187 ? 49.763 8.453 -69.513 1.00 93.25 187 LEU A O 1
ATOM 1434 N N . VAL A 1 188 ? 47.940 9.054 -68.357 1.00 96.25 188 VAL A N 1
ATOM 1435 C CA . VAL A 1 188 ? 47.226 9.620 -69.517 1.00 96.25 188 VAL A CA 1
ATOM 1436 C C . VAL A 1 188 ? 48.022 10.766 -70.147 1.00 96.25 188 VAL A C 1
ATOM 1438 O O . VAL A 1 188 ? 48.204 10.790 -71.359 1.00 96.25 188 VAL A O 1
ATOM 1441 N N . ARG A 1 189 ? 48.585 11.681 -69.343 1.00 93.69 189 ARG A N 1
ATOM 1442 C CA . ARG A 1 189 ? 49.433 12.773 -69.865 1.00 93.69 189 ARG A CA 1
ATOM 1443 C C . ARG A 1 189 ? 50.717 12.256 -70.512 1.00 93.69 189 ARG A C 1
ATOM 1445 O O . ARG A 1 189 ? 51.178 12.830 -71.496 1.00 93.69 189 ARG A O 1
ATOM 1452 N N . GLN A 1 190 ? 51.315 11.208 -69.948 1.00 95.12 190 GLN A N 1
ATOM 1453 C CA . GLN A 1 190 ? 52.483 10.554 -70.536 1.00 95.12 190 GLN A CA 1
ATOM 1454 C C . GLN A 1 190 ? 52.130 9.871 -71.862 1.00 95.12 190 GLN A C 1
ATOM 1456 O O . GLN A 1 190 ? 52.904 9.980 -72.812 1.00 95.12 190 GLN A O 1
ATOM 1461 N N . LEU A 1 191 ? 50.960 9.229 -71.950 1.00 94.62 191 LEU A N 1
ATOM 1462 C CA . LEU A 1 191 ? 50.444 8.636 -73.184 1.00 94.62 191 LEU A CA 1
ATOM 1463 C C . LEU A 1 191 ? 50.230 9.709 -74.261 1.00 94.62 191 LEU A C 1
ATOM 1465 O O . LEU A 1 191 ? 50.724 9.548 -75.373 1.00 94.62 191 LEU A O 1
ATOM 1469 N N . ASP A 1 192 ? 49.604 10.836 -73.905 1.00 95.06 192 ASP A N 1
ATOM 1470 C CA . ASP A 1 192 ? 49.409 11.986 -74.799 1.00 95.06 192 ASP A CA 1
ATOM 1471 C C . ASP A 1 192 ? 50.747 12.556 -75.315 1.00 95.06 192 ASP A C 1
ATOM 1473 O O . ASP A 1 192 ? 50.864 12.965 -76.475 1.00 95.06 192 ASP A O 1
ATOM 1477 N N . ASP A 1 193 ? 51.776 12.633 -74.462 1.00 95.12 193 ASP A N 1
ATOM 1478 C CA . ASP A 1 193 ? 53.107 13.107 -74.867 1.00 95.12 193 ASP A CA 1
ATOM 1479 C C . ASP A 1 193 ? 53.816 12.103 -75.788 1.00 95.12 193 ASP A C 1
ATOM 1481 O O . ASP A 1 193 ? 54.437 12.504 -76.778 1.00 95.12 193 ASP A O 1
ATOM 1485 N N . LEU A 1 194 ? 53.691 10.800 -75.509 1.00 93.06 194 LEU A N 1
ATOM 1486 C CA . LEU A 1 194 ? 54.181 9.739 -76.389 1.00 93.06 194 LEU A CA 1
ATOM 1487 C C . LEU A 1 194 ? 53.483 9.772 -77.748 1.00 93.06 194 LEU A C 1
ATOM 1489 O O . LEU A 1 194 ? 54.172 9.736 -78.764 1.00 93.06 194 LEU A O 1
ATOM 1493 N N . GLU A 1 195 ? 52.160 9.921 -77.787 1.00 92.50 195 GLU A N 1
ATOM 1494 C CA . GLU A 1 195 ? 51.392 10.035 -79.029 1.00 92.50 195 GLU A CA 1
ATOM 1495 C C . GLU A 1 195 ? 51.854 11.247 -79.851 1.00 92.50 195 GLU A C 1
ATOM 1497 O O . GLU A 1 195 ? 52.146 11.136 -81.041 1.00 92.50 195 GLU A O 1
ATOM 1502 N N . ARG A 1 196 ? 52.041 12.411 -79.212 1.00 93.69 196 ARG A N 1
ATOM 1503 C CA . ARG A 1 196 ? 52.588 13.603 -79.884 1.00 93.69 196 ARG A CA 1
ATOM 1504 C C . ARG A 1 196 ? 53.996 13.380 -80.423 1.00 93.69 196 ARG A C 1
ATOM 1506 O O . ARG A 1 196 ? 54.312 13.882 -81.502 1.00 93.69 196 ARG A O 1
ATOM 1513 N N . LYS A 1 197 ? 54.872 12.716 -79.663 1.00 94.88 197 LYS A N 1
ATOM 1514 C CA . LYS A 1 197 ? 56.243 12.398 -80.095 1.00 94.88 197 LYS A CA 1
ATOM 1515 C C . LYS A 1 197 ? 56.239 11.408 -81.255 1.00 94.88 197 LYS A C 1
ATOM 1517 O O . LYS A 1 197 ? 56.996 11.610 -82.199 1.00 94.88 197 LYS A O 1
ATOM 1522 N N . TYR A 1 198 ? 55.375 10.401 -81.200 1.00 95.00 198 TYR A N 1
ATOM 1523 C CA . TYR A 1 198 ? 55.200 9.410 -82.252 1.00 95.00 198 TYR A CA 1
ATOM 1524 C C . TYR A 1 198 ? 54.687 10.052 -83.542 1.00 95.00 198 TYR A C 1
ATOM 1526 O O . TYR A 1 198 ? 55.339 9.919 -84.570 1.00 95.00 198 TYR A O 1
ATOM 1534 N N . ASN A 1 199 ? 53.623 10.856 -83.474 1.00 94.25 199 ASN A N 1
ATOM 1535 C CA . ASN A 1 199 ? 53.087 11.566 -84.639 1.00 94.25 199 ASN A CA 1
ATOM 1536 C C . ASN A 1 199 ? 54.122 12.519 -85.253 1.00 94.25 199 ASN A C 1
ATOM 1538 O O . ASN A 1 199 ? 54.320 12.512 -86.457 1.00 94.25 199 ASN A O 1
ATOM 1542 N N . LYS A 1 200 ? 54.890 13.255 -84.435 1.00 94.12 200 LYS A N 1
ATOM 1543 C CA . LYS A 1 200 ? 56.026 14.049 -84.942 1.00 94.12 200 LYS A CA 1
ATOM 1544 C C . LYS A 1 200 ? 57.111 13.195 -85.599 1.00 94.12 200 LYS A C 1
ATOM 1546 O O . LYS A 1 200 ? 57.825 13.686 -86.466 1.00 94.12 200 LYS A O 1
ATOM 1551 N N . SER A 1 201 ? 57.331 11.976 -85.111 1.00 92.38 201 SER A N 1
ATOM 1552 C CA . SER A 1 201 ? 58.292 11.054 -85.713 1.00 92.38 201 SER A CA 1
ATOM 1553 C C . SER A 1 201 ? 57.773 10.518 -87.041 1.00 92.38 201 SER A C 1
ATOM 1555 O O . SER A 1 201 ? 58.571 10.405 -87.963 1.00 92.38 201 SER A O 1
ATOM 1557 N N . LEU A 1 202 ? 56.474 10.226 -87.146 1.00 92.69 202 LEU A N 1
ATOM 1558 C CA . LEU A 1 202 ? 55.820 9.893 -88.409 1.00 92.69 202 LEU A CA 1
ATOM 1559 C C . LEU A 1 202 ? 55.941 11.050 -89.400 1.00 92.69 202 LEU A C 1
ATOM 1561 O O . LEU A 1 202 ? 56.490 10.831 -90.467 1.00 92.69 202 LEU A O 1
ATOM 1565 N N . ASP A 1 203 ? 55.595 12.281 -89.003 1.00 93.25 203 ASP A N 1
ATOM 1566 C CA . ASP A 1 203 ? 55.733 13.470 -89.859 1.00 93.25 203 ASP A CA 1
ATOM 1567 C C . ASP A 1 203 ? 57.168 13.622 -90.403 1.00 93.25 203 ASP A C 1
ATOM 1569 O O . ASP A 1 203 ? 57.380 13.963 -91.563 1.00 93.25 203 ASP A O 1
ATOM 1573 N N . LYS A 1 204 ? 58.180 13.354 -89.566 1.00 93.06 204 LYS A N 1
ATOM 1574 C CA . LYS A 1 204 ? 59.593 13.382 -89.978 1.00 93.06 204 LYS A CA 1
ATOM 1575 C C . LYS A 1 204 ? 59.964 12.232 -90.906 1.00 93.06 204 LYS A C 1
ATOM 1577 O O . LYS A 1 204 ? 60.784 12.427 -91.795 1.00 93.06 204 LYS A O 1
ATOM 1582 N N . ILE A 1 205 ? 59.438 11.033 -90.668 1.00 91.19 205 ILE A N 1
ATOM 1583 C CA . ILE A 1 205 ? 59.639 9.894 -91.568 1.00 91.19 205 ILE A CA 1
ATOM 1584 C C . ILE A 1 205 ? 59.003 10.214 -92.917 1.00 91.19 205 ILE A C 1
ATOM 1586 O O . ILE A 1 205 ? 59.670 10.031 -93.926 1.00 91.19 205 ILE A O 1
ATOM 1590 N N . ASP A 1 206 ? 57.793 10.769 -92.938 1.00 91.81 206 ASP A N 1
ATOM 1591 C CA . ASP A 1 206 ? 57.120 11.221 -94.155 1.00 91.81 206 ASP A CA 1
ATOM 1592 C C . ASP A 1 206 ? 57.929 12.315 -94.866 1.00 91.81 206 ASP A C 1
ATOM 1594 O O . ASP A 1 206 ? 58.096 12.260 -96.080 1.00 91.81 206 ASP A O 1
ATOM 1598 N N . GLU A 1 207 ? 58.520 13.267 -94.135 1.00 91.31 207 GLU A N 1
ATOM 1599 C CA . GLU A 1 207 ? 59.424 14.280 -94.701 1.00 91.31 207 GLU A CA 1
ATOM 1600 C C . GLU A 1 207 ? 60.704 13.660 -95.283 1.00 91.31 207 GLU A C 1
ATOM 1602 O O . GLU A 1 207 ? 61.168 14.079 -96.344 1.00 91.31 207 GLU A O 1
ATOM 1607 N N . VAL A 1 208 ? 61.283 12.650 -94.626 1.00 89.44 208 VAL A N 1
ATOM 1608 C CA . VAL A 1 208 ? 62.443 11.909 -95.144 1.00 89.44 208 VAL A CA 1
ATOM 1609 C C . VAL A 1 208 ? 62.054 11.083 -96.364 1.00 89.44 208 VAL A C 1
ATOM 1611 O O . VAL A 1 208 ? 62.801 11.086 -97.335 1.00 89.44 208 VAL A O 1
ATOM 1614 N N . ILE A 1 209 ? 60.897 10.418 -96.358 1.00 88.44 209 ILE A N 1
ATOM 1615 C CA . ILE A 1 209 ? 60.364 9.691 -97.514 1.00 88.44 209 ILE A CA 1
ATOM 1616 C C . ILE A 1 209 ? 60.163 10.669 -98.665 1.00 88.44 209 ILE A C 1
ATOM 1618 O O . ILE A 1 209 ? 60.679 10.414 -99.743 1.00 88.44 209 ILE A O 1
ATOM 1622 N N . ALA A 1 210 ? 59.536 11.822 -98.432 1.00 86.12 210 ALA A N 1
ATOM 1623 C CA . ALA A 1 210 ? 59.381 12.873 -99.430 1.00 86.12 210 ALA A CA 1
ATOM 1624 C C . ALA A 1 210 ? 60.730 13.457 -99.873 1.00 86.12 210 ALA A C 1
ATOM 1626 O O . ALA A 1 210 ? 60.888 13.824 -101.030 1.00 86.12 210 ALA A O 1
ATOM 1627 N N . SER A 1 211 ? 61.734 13.535 -98.998 1.00 86.69 211 SER A N 1
ATOM 1628 C CA . SER A 1 211 ? 63.104 13.938 -99.348 1.00 86.69 211 SER A CA 1
ATOM 1629 C C . SER A 1 211 ? 63.814 12.881 -100.193 1.00 86.69 211 SER A C 1
ATOM 1631 O O . SER A 1 211 ? 64.559 13.226 -101.096 1.00 86.69 211 SER A O 1
ATOM 1633 N N . VAL A 1 212 ? 63.586 11.593 -99.937 1.00 83.94 212 VAL A N 1
ATOM 1634 C CA . VAL A 1 212 ? 64.120 10.473 -100.726 1.00 83.94 212 VAL A CA 1
ATOM 1635 C C . VAL A 1 212 ? 63.394 10.359 -102.060 1.00 83.94 212 VAL A C 1
ATOM 1637 O O . VAL A 1 212 ? 64.038 10.164 -103.080 1.00 83.94 212 VAL A O 1
ATOM 1640 N N . GLU A 1 213 ? 62.076 10.522 -102.077 1.00 82.12 213 GLU A N 1
ATOM 1641 C CA . GLU A 1 213 ? 61.242 10.538 -103.275 1.00 82.12 213 GLU A CA 1
ATOM 1642 C C . GLU A 1 213 ? 61.534 11.781 -104.105 1.00 82.12 213 GLU A C 1
ATOM 1644 O O . GLU A 1 213 ? 61.686 11.690 -105.319 1.00 82.12 213 GLU A O 1
ATOM 1649 N N . SER A 1 214 ? 61.725 12.928 -103.457 1.00 77.75 214 SER A N 1
ATOM 1650 C CA . SER A 1 214 ? 62.236 14.119 -104.111 1.00 77.75 214 SER A CA 1
ATOM 1651 C C . SER A 1 214 ? 63.706 14.016 -104.440 1.00 77.75 214 SER A C 1
ATOM 1653 O O . SER A 1 214 ? 64.048 14.718 -105.346 1.00 77.75 214 SER A O 1
ATOM 1655 N N . LEU A 1 215 ? 64.559 13.168 -103.853 1.00 74.56 215 LEU A N 1
ATOM 1656 C CA . LEU A 1 215 ? 65.925 12.895 -104.343 1.00 74.56 215 LEU A CA 1
ATOM 1657 C C . LEU A 1 215 ? 65.917 11.930 -105.532 1.00 74.56 215 LEU A C 1
ATOM 1659 O O . LEU A 1 215 ? 66.685 12.102 -106.475 1.00 74.56 215 LEU A O 1
ATOM 1663 N N . ALA A 1 216 ? 65.013 10.953 -105.516 1.00 68.75 216 ALA A N 1
ATOM 1664 C CA . ALA A 1 216 ? 64.734 10.060 -106.632 1.00 68.75 216 ALA A CA 1
ATOM 1665 C C . ALA A 1 216 ? 64.123 10.833 -107.812 1.00 68.75 216 ALA A C 1
ATOM 1667 O O . ALA A 1 216 ? 64.459 10.572 -108.964 1.00 68.75 216 ALA A O 1
ATOM 1668 N N . SER A 1 217 ? 63.303 11.845 -107.521 1.00 58.00 217 SER A N 1
ATOM 1669 C CA . SER A 1 217 ? 62.779 12.812 -108.491 1.00 58.00 217 SER A CA 1
ATOM 1670 C C . SER A 1 217 ? 63.781 13.944 -108.760 1.00 58.00 217 SER A C 1
ATOM 1672 O O . SER A 1 217 ? 63.839 14.459 -109.871 1.00 58.00 217 SER A O 1
ATOM 1674 N N . SER A 1 218 ? 64.636 14.285 -107.786 1.00 46.28 218 SER A N 1
ATOM 1675 C CA . SER A 1 218 ? 65.686 15.318 -107.823 1.00 46.28 218 SER A CA 1
ATOM 1676 C C . SER A 1 218 ? 67.051 14.796 -108.265 1.00 46.28 218 SER A C 1
ATOM 1678 O O . SER A 1 218 ? 68.066 15.475 -108.103 1.00 46.28 218 SER A O 1
ATOM 1680 N N . GLY A 1 219 ? 67.021 13.702 -109.027 1.00 51.56 219 GLY A N 1
ATOM 1681 C CA . GLY A 1 219 ? 67.592 13.745 -110.372 1.00 51.56 219 GLY A CA 1
ATOM 1682 C C . GLY A 1 219 ? 67.234 15.025 -111.164 1.00 51.56 219 GLY A C 1
ATOM 1683 O O . GLY A 1 219 ? 67.960 15.360 -112.088 1.00 51.56 219 GLY A O 1
ATOM 1684 N N . GLN A 1 220 ? 66.215 15.800 -110.760 1.00 41.12 220 GLN A N 1
ATOM 1685 C CA . GLN A 1 220 ? 66.031 17.246 -110.980 1.00 41.12 220 GLN A CA 1
ATOM 1686 C C . GLN A 1 220 ? 65.476 18.056 -109.759 1.00 41.12 220 GLN A C 1
ATOM 1688 O O . GLN A 1 220 ? 64.306 17.975 -109.408 1.00 41.12 220 GLN A O 1
ATOM 1693 N N . THR A 1 221 ? 66.346 18.878 -109.144 1.00 36.28 221 THR A N 1
ATOM 1694 C CA . THR A 1 221 ? 66.110 20.224 -108.531 1.00 36.28 221 THR A CA 1
ATOM 1695 C C . THR A 1 221 ? 65.228 20.478 -107.265 1.00 36.28 221 THR A C 1
ATOM 1697 O O . THR A 1 221 ? 64.010 20.545 -107.340 1.00 36.28 221 THR A O 1
ATOM 1700 N N . SER A 1 222 ? 65.912 20.771 -106.138 1.00 39.47 222 SER A N 1
ATOM 1701 C CA . SER A 1 222 ? 65.837 21.878 -105.124 1.00 39.47 222 SER A CA 1
ATOM 1702 C C . SER A 1 222 ? 64.551 22.480 -104.468 1.00 39.47 222 SER A C 1
ATOM 1704 O O . SER A 1 222 ? 63.770 23.169 -105.116 1.00 39.47 222 SER A O 1
ATOM 1706 N N . SER A 1 223 ? 64.593 22.465 -103.113 1.00 32.56 223 SER A N 1
ATOM 1707 C CA . SER A 1 223 ? 64.400 23.542 -102.087 1.00 32.56 223 SER A CA 1
ATOM 1708 C C . SER A 1 223 ? 63.016 23.950 -101.510 1.00 32.56 223 SER A C 1
ATOM 1710 O O . SER A 1 223 ? 62.273 24.681 -102.151 1.00 32.56 223 SER A O 1
ATOM 1712 N N . GLY A 1 224 ? 62.808 23.691 -100.199 1.00 29.98 224 GLY A N 1
ATOM 1713 C CA . GLY A 1 224 ? 62.783 24.753 -99.159 1.00 29.98 224 GLY A CA 1
ATOM 1714 C C . GLY A 1 224 ? 61.466 25.163 -98.443 1.00 29.98 224 GLY A C 1
ATOM 1715 O O . GLY A 1 224 ? 60.795 26.075 -98.899 1.00 29.98 224 GLY A O 1
ATOM 1716 N N . GLY A 1 225 ? 61.222 24.632 -97.227 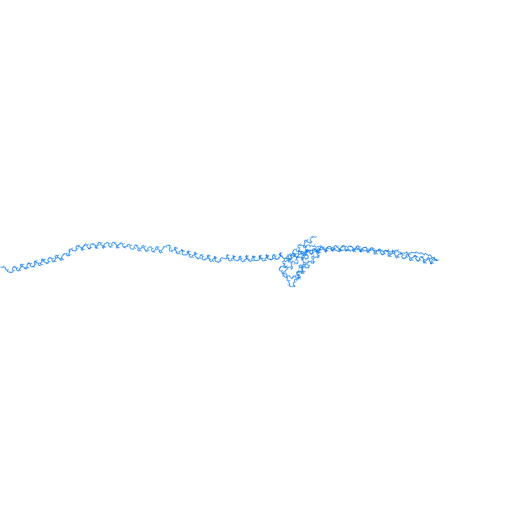1.00 31.78 225 GLY A N 1
ATOM 1717 C CA . GLY A 1 225 ? 61.076 25.402 -95.961 1.00 31.78 225 GLY A CA 1
ATOM 1718 C C . GLY A 1 225 ? 59.752 26.080 -95.503 1.00 31.78 225 GLY A C 1
ATOM 1719 O O . GLY A 1 225 ? 59.398 27.127 -96.022 1.00 31.78 225 GLY A O 1
ATOM 1720 N N . SER A 1 226 ? 59.179 25.565 -94.384 1.00 31.73 226 SER A N 1
ATOM 1721 C CA . SER A 1 226 ? 58.711 26.227 -93.114 1.00 31.73 226 SER A CA 1
ATOM 1722 C C . SER A 1 226 ? 57.772 27.466 -93.165 1.00 31.73 226 SER A C 1
ATOM 1724 O O . SER A 1 226 ? 58.030 28.411 -93.889 1.00 31.73 226 SER A O 1
ATOM 1726 N N . GLY A 1 227 ? 56.693 27.675 -92.389 1.00 29.70 227 GLY A N 1
ATOM 1727 C CA . GLY A 1 227 ? 56.255 27.236 -91.052 1.00 29.70 227 GLY A CA 1
ATOM 1728 C C . GLY A 1 227 ? 55.699 28.461 -90.268 1.00 29.70 227 GLY A C 1
ATOM 1729 O O . GLY A 1 227 ? 56.305 29.530 -90.292 1.00 29.70 227 GLY A O 1
ATOM 1730 N N . ARG A 1 228 ? 54.540 28.370 -89.576 1.00 31.86 228 ARG A N 1
ATOM 1731 C CA . ARG A 1 228 ? 53.979 29.466 -88.728 1.00 31.86 228 ARG A CA 1
ATOM 1732 C C . ARG A 1 228 ? 53.104 28.953 -87.561 1.00 31.86 228 ARG A C 1
ATOM 1734 O O . ARG A 1 228 ? 52.308 28.040 -87.752 1.00 31.86 228 ARG A O 1
ATOM 1741 N N . LYS A 1 229 ? 53.215 29.567 -86.368 1.00 39.16 229 LYS A N 1
ATOM 1742 C CA . LYS A 1 229 ? 52.342 29.476 -85.149 1.00 39.16 229 LYS A CA 1
ATOM 1743 C C . LYS A 1 229 ? 52.811 30.551 -84.114 1.00 39.16 229 LYS A C 1
ATOM 1745 O O . LYS A 1 229 ? 53.895 31.075 -84.366 1.00 39.16 229 LYS A O 1
ATOM 1750 N N . PRO A 1 230 ? 52.195 30.829 -82.922 1.00 48.28 230 PRO A N 1
ATOM 1751 C CA . PRO A 1 230 ? 50.841 30.567 -82.348 1.00 48.28 230 PRO A CA 1
ATOM 1752 C C . PRO A 1 230 ? 50.228 31.646 -81.353 1.00 48.28 230 PRO A C 1
ATOM 1754 O O . PRO A 1 230 ? 50.908 32.552 -80.898 1.00 48.28 230 PRO A O 1
ATOM 1757 N N . LYS A 1 231 ? 48.940 31.448 -80.964 1.00 38.31 231 LYS A N 1
ATOM 1758 C CA . LYS A 1 231 ? 48.185 31.538 -79.651 1.00 38.31 231 LYS A CA 1
ATOM 1759 C C . LYS A 1 231 ? 48.271 32.681 -78.579 1.00 38.31 231 LYS A C 1
ATOM 1761 O O . LYS A 1 231 ? 49.337 33.077 -78.130 1.00 38.31 231 LYS A O 1
ATOM 1766 N N . HIS A 1 232 ? 47.105 32.944 -77.939 1.00 27.53 232 HIS A N 1
ATOM 1767 C CA . HIS A 1 232 ? 46.856 33.456 -76.552 1.00 27.53 232 HIS A CA 1
ATOM 1768 C C . HIS A 1 232 ? 45.607 32.721 -75.955 1.00 27.53 232 HIS A C 1
ATOM 1770 O O . HIS A 1 232 ? 44.707 32.435 -76.733 1.00 27.53 232 HIS A O 1
ATOM 1776 N N . LYS A 1 233 ? 45.527 32.146 -74.726 1.00 33.59 233 LYS A N 1
ATOM 1777 C CA . LYS A 1 233 ? 45.552 32.585 -73.289 1.00 33.59 233 LYS A CA 1
ATOM 1778 C C . LYS A 1 233 ? 44.155 32.943 -72.707 1.00 33.59 233 LYS A C 1
ATOM 1780 O O . LYS A 1 233 ? 43.575 33.890 -73.217 1.00 33.59 233 LYS A O 1
ATOM 1785 N N . LYS A 1 234 ? 43.698 32.315 -71.589 1.00 31.89 234 LYS A N 1
ATOM 1786 C CA . LYS A 1 234 ? 43.166 32.961 -70.336 1.00 31.89 234 LYS A CA 1
ATOM 1787 C C . LYS A 1 234 ? 42.449 32.042 -69.305 1.00 31.89 234 LYS A C 1
ATOM 1789 O O . LYS A 1 234 ? 42.062 30.928 -69.612 1.00 31.89 234 LYS A O 1
ATOM 1794 N N . LYS A 1 235 ? 42.356 32.606 -68.080 1.00 39.03 235 LYS A N 1
ATOM 1795 C CA . LYS A 1 235 ? 41.906 32.171 -66.728 1.00 39.03 235 LYS A CA 1
ATOM 1796 C C . LYS A 1 235 ? 40.407 32.452 -66.420 1.00 39.03 235 LYS A C 1
ATOM 1798 O O . LYS A 1 235 ? 39.839 33.321 -67.071 1.00 39.03 235 LYS A O 1
ATOM 1803 N N . GLY A 1 236 ? 39.898 31.932 -65.287 1.00 28.98 236 GLY A N 1
ATOM 1804 C CA . GLY A 1 236 ? 38.849 32.505 -64.387 1.00 28.98 236 GLY A CA 1
ATOM 1805 C C . GLY A 1 236 ? 38.673 31.586 -63.149 1.00 28.98 236 GLY A C 1
ATOM 1806 O O . GLY A 1 236 ? 38.723 30.382 -63.355 1.00 28.98 236 GLY A O 1
ATOM 1807 N N . LYS A 1 237 ? 38.731 31.954 -61.849 1.00 28.73 237 LYS A N 1
ATOM 1808 C CA . LYS A 1 237 ? 38.165 32.987 -60.926 1.00 28.73 237 LYS A CA 1
ATOM 1809 C C . LYS A 1 237 ? 36.807 32.564 -60.289 1.00 28.73 237 LYS A C 1
ATOM 1811 O O . LYS A 1 237 ? 35.881 32.251 -61.021 1.00 28.73 237 LYS A O 1
ATOM 1816 N N . LYS A 1 238 ? 36.740 32.549 -58.942 1.00 32.09 238 LYS A N 1
ATOM 1817 C CA . LYS A 1 238 ? 35.621 32.173 -58.031 1.00 32.09 238 LYS A CA 1
ATOM 1818 C C . LYS A 1 238 ? 35.177 33.391 -57.191 1.00 32.09 238 LYS A C 1
ATOM 1820 O O . LYS A 1 238 ? 36.014 34.258 -56.943 1.00 32.09 238 LYS A O 1
ATOM 1825 N N . GLU A 1 239 ? 33.924 33.391 -56.724 1.00 29.30 239 GLU A N 1
ATOM 1826 C CA . GLU A 1 239 ? 33.291 34.321 -55.754 1.00 29.30 239 GLU A CA 1
ATOM 1827 C C . GLU A 1 239 ? 32.135 33.585 -54.987 1.00 29.30 239 GLU A C 1
ATOM 1829 O O . GLU A 1 239 ? 31.918 32.416 -55.318 1.00 29.30 239 GLU A O 1
ATOM 1834 N N . PRO A 1 240 ? 31.459 34.146 -53.946 1.00 42.16 240 PRO A N 1
ATOM 1835 C CA . PRO A 1 240 ? 31.577 33.722 -52.533 1.00 42.16 240 PRO A CA 1
ATOM 1836 C C . PRO A 1 240 ? 30.229 33.390 -51.809 1.00 42.16 240 PRO A C 1
ATOM 1838 O O . PRO A 1 240 ? 29.193 33.278 -52.453 1.00 42.16 240 PRO A O 1
ATOM 1841 N N . ALA A 1 241 ? 30.274 33.208 -50.474 1.00 35.34 241 ALA A N 1
ATOM 1842 C CA . ALA A 1 241 ? 29.233 32.684 -49.560 1.00 35.34 241 ALA A CA 1
ATOM 1843 C C . ALA A 1 241 ? 28.441 33.747 -48.737 1.00 35.34 241 ALA A C 1
ATOM 1845 O O . ALA A 1 241 ? 28.896 34.882 -48.602 1.00 35.34 241 ALA A O 1
ATOM 1846 N N . GLU A 1 242 ? 27.289 33.340 -48.167 1.00 34.78 242 GLU A N 1
ATOM 1847 C CA . GLU A 1 242 ? 26.295 34.102 -47.356 1.00 34.78 242 GLU A CA 1
ATOM 1848 C C . GLU A 1 242 ? 26.405 33.872 -45.814 1.00 34.78 242 GLU A C 1
ATOM 1850 O O . GLU A 1 242 ? 27.059 32.908 -45.414 1.00 34.78 242 GLU A O 1
ATOM 1855 N N . PRO A 1 243 ? 25.790 34.719 -44.940 1.00 45.53 243 PRO A N 1
ATOM 1856 C CA . PRO A 1 243 ? 26.076 34.792 -43.493 1.00 45.53 243 PRO A CA 1
ATOM 1857 C C . PRO A 1 243 ? 25.028 34.155 -42.538 1.00 45.53 243 PRO A C 1
ATOM 1859 O O . PRO A 1 243 ? 23.828 34.159 -42.804 1.00 45.53 243 PRO A O 1
ATOM 1862 N N . GLU A 1 244 ? 25.494 33.695 -41.367 1.00 38.66 244 GLU A N 1
ATOM 1863 C CA . GLU A 1 244 ? 24.745 33.026 -40.278 1.00 38.66 244 GLU A CA 1
ATOM 1864 C C . GLU A 1 244 ? 24.041 34.000 -39.292 1.00 38.66 244 GLU A C 1
ATOM 1866 O O . GLU A 1 244 ? 24.573 35.064 -38.960 1.00 38.66 244 GLU A O 1
ATOM 1871 N N . LYS A 1 245 ? 22.855 33.625 -38.772 1.00 42.59 245 LYS A N 1
ATOM 1872 C CA . LYS A 1 245 ? 22.109 34.330 -37.699 1.00 42.59 245 LYS A CA 1
ATOM 1873 C C . LYS A 1 245 ? 22.412 33.720 -36.320 1.00 42.59 245 LYS A C 1
ATOM 1875 O O . LYS A 1 245 ? 22.353 32.509 -36.167 1.00 42.59 245 LYS A O 1
ATOM 1880 N N . LYS A 1 246 ? 22.655 34.565 -35.307 1.00 46.16 246 LYS A N 1
ATOM 1881 C CA . LYS A 1 246 ? 22.845 34.175 -33.892 1.00 46.16 246 LYS A CA 1
ATOM 1882 C C . LYS A 1 246 ? 21.513 34.078 -33.130 1.00 46.16 246 LYS A C 1
ATOM 1884 O O . LYS A 1 246 ? 20.644 34.928 -33.320 1.00 46.16 246 LYS A O 1
ATOM 1889 N N . VAL A 1 247 ? 21.394 33.078 -32.254 1.00 49.91 247 VAL A N 1
ATOM 1890 C CA . VAL A 1 247 ? 20.227 32.774 -31.398 1.00 49.91 247 VAL A CA 1
ATOM 1891 C C . VAL A 1 247 ? 20.304 33.545 -30.074 1.00 49.91 247 VAL A C 1
ATOM 1893 O O . VAL A 1 247 ? 21.393 33.712 -29.533 1.00 49.91 247 VAL A O 1
ATOM 1896 N N . SER A 1 248 ? 19.168 34.015 -29.543 1.00 56.22 248 SER A N 1
ATOM 1897 C CA . SER A 1 248 ? 19.064 34.606 -28.197 1.00 56.22 248 SER A CA 1
ATOM 1898 C C . SER A 1 248 ? 18.225 33.730 -27.261 1.00 56.22 248 SER A C 1
ATOM 1900 O O . SER A 1 248 ? 17.208 33.172 -27.677 1.00 56.22 248 SER A O 1
ATOM 1902 N N . GLU A 1 249 ? 18.614 33.674 -25.984 1.00 58.66 249 GLU A N 1
ATOM 1903 C CA . GLU A 1 249 ? 17.976 32.916 -24.890 1.00 58.66 249 GLU A CA 1
ATOM 1904 C C . GLU A 1 249 ? 16.452 33.153 -24.777 1.00 58.66 249 GLU A C 1
ATOM 1906 O O . GLU A 1 249 ? 15.680 32.240 -24.482 1.00 58.66 249 GLU A O 1
ATOM 1911 N N . THR A 1 250 ? 15.995 34.361 -25.123 1.00 61.16 250 THR A N 1
ATOM 1912 C CA . THR A 1 250 ? 14.576 34.748 -25.174 1.00 61.16 250 THR A CA 1
ATOM 1913 C C . THR A 1 250 ? 13.738 33.925 -26.157 1.00 61.16 250 THR A C 1
ATOM 1915 O O . THR A 1 250 ? 12.553 33.717 -25.919 1.00 61.16 250 THR A O 1
ATOM 1918 N N . THR A 1 251 ? 14.338 33.405 -27.231 1.00 77.81 251 THR A N 1
ATOM 1919 C CA . THR A 1 251 ? 13.615 32.653 -28.273 1.00 77.81 251 THR A CA 1
ATOM 1920 C C . THR A 1 251 ? 13.260 31.239 -27.798 1.00 77.81 251 THR A C 1
ATOM 1922 O O . THR A 1 251 ? 12.172 30.739 -28.075 1.00 77.81 251 THR A O 1
ATOM 1925 N N . VAL A 1 252 ? 14.143 30.601 -27.021 1.00 79.75 252 VAL A N 1
ATOM 1926 C CA . VAL A 1 252 ? 13.906 29.257 -26.461 1.00 79.75 252 VAL A CA 1
ATOM 1927 C C . VAL A 1 252 ? 12.786 29.296 -25.416 1.00 79.75 252 VAL A C 1
ATOM 1929 O O . VAL A 1 252 ? 11.912 28.426 -25.405 1.00 79.75 252 VAL A O 1
ATOM 1932 N N . ASP A 1 253 ? 12.755 30.335 -24.578 1.00 82.44 253 ASP A N 1
ATOM 1933 C CA . ASP A 1 253 ? 11.703 30.524 -23.573 1.00 82.44 253 ASP A CA 1
ATOM 1934 C C . ASP A 1 253 ? 10.322 30.761 -24.185 1.00 82.44 253 ASP A C 1
ATOM 1936 O O . ASP A 1 253 ? 9.322 30.234 -23.691 1.00 82.44 253 ASP A O 1
ATOM 1940 N N . GLU A 1 254 ? 10.247 31.519 -25.278 1.00 85.50 254 GLU A N 1
ATOM 1941 C CA . GLU A 1 254 ? 8.989 31.780 -25.980 1.00 85.50 254 GLU A CA 1
ATOM 1942 C C . GLU A 1 254 ? 8.401 30.503 -26.600 1.00 85.50 254 GLU A C 1
ATOM 1944 O O . GLU A 1 254 ? 7.198 30.234 -26.463 1.00 85.50 254 GLU A O 1
ATOM 1949 N N . LEU A 1 255 ? 9.246 29.672 -27.218 1.00 85.75 255 LEU A N 1
ATOM 1950 C CA . LEU A 1 255 ? 8.834 28.400 -27.818 1.00 85.75 255 LEU A CA 1
ATOM 1951 C C . LEU A 1 255 ? 8.354 27.400 -26.761 1.00 85.75 255 LEU A C 1
ATOM 1953 O O . LEU A 1 255 ? 7.265 26.826 -26.872 1.00 85.75 255 LEU A O 1
ATOM 1957 N N . MET A 1 256 ? 9.116 27.243 -25.680 1.00 85.25 256 MET A N 1
ATOM 1958 C CA . MET A 1 256 ? 8.772 26.312 -24.603 1.00 85.25 256 MET A CA 1
ATOM 1959 C C . MET A 1 256 ? 7.593 26.811 -23.756 1.00 85.25 256 MET A C 1
ATOM 1961 O O . MET A 1 256 ? 6.746 26.020 -23.332 1.00 85.25 256 MET A O 1
ATOM 1965 N N . GLY A 1 257 ? 7.460 28.127 -23.571 1.00 83.25 257 GLY A N 1
ATOM 1966 C CA . GLY A 1 257 ? 6.301 28.747 -22.929 1.00 83.25 257 GLY A CA 1
ATOM 1967 C C . GLY A 1 257 ? 5.009 28.568 -23.731 1.00 83.25 257 GLY A C 1
ATOM 1968 O O . GLY A 1 257 ? 3.934 28.390 -23.151 1.00 83.25 257 GLY A O 1
ATOM 1969 N N . THR A 1 258 ? 5.100 28.551 -25.062 1.00 85.12 258 THR A N 1
ATOM 1970 C CA . THR A 1 258 ? 3.963 28.259 -25.948 1.00 85.12 258 THR A CA 1
ATOM 1971 C C . THR A 1 258 ? 3.519 26.798 -25.836 1.00 85.12 258 THR A C 1
ATOM 1973 O O . THR A 1 258 ? 2.315 26.530 -25.836 1.00 85.12 258 THR A O 1
ATOM 1976 N N . LEU A 1 259 ? 4.457 25.859 -25.658 1.00 86.94 259 LEU A N 1
ATOM 1977 C CA . LEU A 1 259 ? 4.131 24.458 -25.375 1.00 86.94 259 LEU A CA 1
ATOM 1978 C C . LEU A 1 259 ? 3.439 24.294 -24.025 1.00 86.94 259 LEU A C 1
ATOM 1980 O O . LEU A 1 259 ? 2.392 23.659 -23.970 1.00 86.94 259 LEU A O 1
ATOM 1984 N N . LEU A 1 260 ? 3.960 24.908 -22.957 1.00 88.12 260 LEU A N 1
ATOM 1985 C CA . LEU A 1 260 ? 3.353 24.818 -21.621 1.00 88.12 260 LEU A CA 1
ATOM 1986 C C . LEU A 1 260 ? 1.908 25.331 -21.598 1.00 88.12 260 LEU A C 1
ATOM 1988 O O . LEU A 1 260 ? 1.060 24.733 -20.946 1.00 88.12 260 LEU A O 1
ATOM 1992 N N . LYS A 1 261 ? 1.596 26.391 -22.354 1.00 87.88 261 LYS A N 1
ATOM 1993 C CA . LYS A 1 261 ? 0.220 26.907 -22.481 1.00 87.88 261 LYS A CA 1
ATOM 1994 C C . LYS A 1 261 ? -0.733 25.948 -23.203 1.00 87.88 261 LYS A C 1
ATOM 1996 O O . LYS A 1 261 ? -1.941 26.088 -23.055 1.00 87.88 261 LYS A O 1
ATOM 2001 N N . LYS A 1 262 ? -0.208 25.014 -23.999 1.00 86.75 262 LYS A N 1
ATOM 2002 C CA . LYS A 1 262 ? -0.986 23.995 -24.718 1.00 86.75 262 LYS A CA 1
ATOM 2003 C C . LYS A 1 262 ? -1.153 22.695 -23.929 1.00 86.75 262 LYS A C 1
ATOM 2005 O O . LYS A 1 262 ? -1.953 21.863 -24.344 1.00 86.75 262 LYS A O 1
ATOM 2010 N N . VAL A 1 263 ? -0.448 22.505 -22.814 1.00 87.06 263 VAL A N 1
ATOM 2011 C CA . VAL A 1 263 ? -0.595 21.316 -21.962 1.00 87.06 263 VAL A CA 1
ATOM 2012 C C . VAL A 1 263 ? -1.832 21.480 -21.070 1.00 87.06 263 VAL A C 1
ATOM 2014 O O . VAL A 1 263 ? -1.748 22.035 -19.978 1.00 87.06 263 VAL A O 1
ATOM 2017 N N . ASP A 1 264 ? -2.982 20.993 -21.538 1.00 84.31 264 ASP A N 1
ATOM 2018 C CA . ASP A 1 264 ? -4.246 20.951 -20.789 1.00 84.31 264 ASP A CA 1
ATOM 2019 C C . ASP A 1 264 ? -4.983 19.625 -21.066 1.00 84.31 264 ASP A C 1
ATOM 2021 O O . ASP A 1 264 ? -4.805 18.993 -22.105 1.00 84.31 264 ASP A O 1
ATOM 2025 N N . SER A 1 265 ? -5.851 19.237 -20.137 1.00 78.81 265 SER A N 1
ATOM 2026 C CA . SER A 1 265 ? -6.799 18.113 -20.183 1.00 78.81 265 SER A CA 1
ATOM 2027 C C . SER A 1 265 ? -7.723 18.097 -21.400 1.00 78.81 265 SER A C 1
ATOM 2029 O O . SER A 1 265 ? -8.266 17.053 -21.759 1.00 78.81 265 SER A O 1
ATOM 2031 N N . LYS A 1 266 ? -7.900 19.251 -22.049 1.00 83.38 266 LYS A N 1
ATOM 2032 C CA . LYS A 1 266 ? -8.715 19.419 -23.259 1.00 83.38 266 LYS A CA 1
ATOM 2033 C C . LYS A 1 266 ? -7.905 19.361 -24.550 1.00 83.38 266 LYS A C 1
ATOM 2035 O O . LYS A 1 266 ? -8.491 19.457 -25.622 1.00 83.38 266 LYS A O 1
ATOM 2040 N N . THR A 1 267 ? -6.581 19.263 -24.460 1.00 87.25 267 THR A N 1
ATOM 2041 C CA . THR A 1 267 ? -5.719 19.218 -25.637 1.00 87.25 267 THR A CA 1
ATOM 2042 C C . THR A 1 267 ? -5.667 17.799 -26.181 1.00 87.25 267 THR A C 1
ATOM 2044 O O . THR A 1 267 ? -5.381 16.849 -25.449 1.00 87.25 267 THR A O 1
ATOM 2047 N N . ASP A 1 268 ? -5.899 17.665 -27.483 1.00 89.62 268 ASP A N 1
ATOM 2048 C CA . ASP A 1 268 ? -5.762 16.396 -28.187 1.00 89.62 268 ASP A CA 1
ATOM 2049 C C . ASP A 1 268 ? -4.290 15.960 -28.216 1.00 89.62 268 ASP A C 1
ATOM 2051 O O . ASP A 1 268 ? -3.384 16.746 -28.516 1.00 89.62 268 ASP A O 1
ATOM 2055 N N . ALA A 1 269 ? -4.028 14.683 -27.936 1.00 87.69 269 ALA A N 1
ATOM 2056 C CA . ALA A 1 269 ? -2.674 14.138 -27.869 1.00 87.69 269 ALA A CA 1
ATOM 2057 C C . ALA A 1 269 ? -1.920 14.323 -29.200 1.00 87.69 269 ALA A C 1
ATOM 2059 O O . ALA A 1 269 ? -0.747 14.699 -29.213 1.00 87.69 269 ALA A O 1
ATOM 2060 N N . ARG A 1 270 ? -2.605 14.177 -30.341 1.00 87.44 270 ARG A N 1
ATOM 2061 C CA . ARG A 1 270 ? -2.018 14.432 -31.669 1.00 87.44 270 ARG A CA 1
ATOM 2062 C C . ARG A 1 270 ? -1.667 15.892 -31.917 1.00 87.44 270 ARG A C 1
ATOM 2064 O O . ARG A 1 270 ? -0.642 16.165 -32.553 1.00 87.44 270 ARG A O 1
ATOM 2071 N N . ASP A 1 271 ? -2.479 16.812 -31.415 1.00 87.88 271 ASP A N 1
ATOM 2072 C CA . ASP A 1 271 ? -2.228 18.246 -31.536 1.00 87.88 271 ASP A CA 1
ATOM 2073 C C . ASP A 1 271 ? -1.037 18.653 -30.672 1.00 87.88 271 ASP A C 1
ATOM 2075 O O . ASP A 1 271 ? -0.166 19.398 -31.130 1.00 87.88 271 ASP A O 1
ATOM 2079 N N . MET A 1 272 ? -0.930 18.088 -29.466 1.00 91.19 272 MET A N 1
ATOM 2080 C CA . MET A 1 272 ? 0.240 18.268 -28.611 1.00 91.19 272 MET A CA 1
ATOM 2081 C C . MET A 1 272 ? 1.504 17.672 -29.244 1.00 91.19 272 MET A C 1
ATOM 2083 O O . MET A 1 272 ? 2.548 18.323 -29.281 1.00 91.19 272 MET A O 1
ATOM 2087 N N . GLY A 1 273 ? 1.414 16.469 -29.817 1.00 88.31 273 GLY A N 1
ATOM 2088 C CA . GLY A 1 273 ? 2.524 15.846 -30.536 1.00 88.31 273 GLY A CA 1
ATOM 2089 C C . GLY A 1 273 ? 2.967 16.650 -31.764 1.00 88.31 273 GLY A C 1
ATOM 2090 O O . GLY A 1 273 ? 4.157 16.738 -32.056 1.00 88.31 273 GLY A O 1
ATOM 2091 N N . SER A 1 274 ? 2.033 17.294 -32.467 1.00 88.88 274 SER A N 1
ATOM 2092 C CA . SER A 1 274 ? 2.342 18.182 -33.598 1.00 88.88 274 SER A CA 1
ATOM 2093 C C . SER A 1 274 ? 2.971 19.501 -33.149 1.00 88.88 274 SER A C 1
ATOM 2095 O O . SER A 1 274 ? 3.891 19.986 -33.802 1.00 88.88 274 SER A O 1
ATOM 2097 N N . ALA A 1 275 ? 2.530 20.053 -32.016 1.00 89.00 275 ALA A N 1
ATOM 2098 C CA . ALA A 1 275 ? 3.140 21.236 -31.419 1.00 89.00 275 ALA A CA 1
ATOM 2099 C C . ALA A 1 275 ? 4.585 20.967 -30.958 1.00 89.00 275 ALA A C 1
ATOM 2101 O O . ALA A 1 275 ? 5.465 21.781 -31.225 1.00 89.00 275 ALA A O 1
ATOM 2102 N N . LEU A 1 276 ? 4.845 19.813 -30.333 1.00 90.19 276 LEU A N 1
ATOM 2103 C CA . LEU A 1 276 ? 6.193 19.396 -29.926 1.00 90.19 276 LEU A CA 1
ATOM 2104 C C . LEU A 1 276 ? 7.126 19.184 -31.118 1.00 90.19 276 LEU A C 1
ATOM 2106 O O . LEU A 1 276 ? 8.289 19.568 -31.060 1.00 90.19 276 LEU A O 1
ATOM 2110 N N . GLU A 1 277 ? 6.625 18.592 -32.202 1.00 90.44 277 GLU A N 1
ATOM 2111 C CA . GLU A 1 277 ? 7.407 18.425 -33.427 1.00 90.44 277 GLU A CA 1
ATOM 2112 C C . GLU A 1 277 ? 7.756 19.771 -34.069 1.00 90.44 277 GLU A C 1
ATOM 2114 O O . GLU A 1 277 ? 8.910 19.991 -34.419 1.00 90.44 277 GLU A O 1
ATOM 2119 N N . LYS A 1 278 ? 6.801 20.703 -34.128 1.00 88.56 278 LYS A N 1
ATOM 2120 C CA . LYS A 1 278 ? 7.053 22.046 -34.656 1.00 88.56 278 LYS A CA 1
ATOM 2121 C C . LYS A 1 278 ? 8.119 22.793 -33.847 1.00 88.56 278 LYS A C 1
ATOM 2123 O O . LYS A 1 278 ? 9.029 23.370 -34.427 1.00 88.56 278 LYS A O 1
ATOM 2128 N N . VAL A 1 279 ? 8.044 22.730 -32.515 1.00 87.62 279 VAL A N 1
ATOM 2129 C CA . VAL A 1 279 ? 9.055 23.351 -31.644 1.00 87.62 279 VAL A CA 1
ATOM 2130 C C . VAL A 1 279 ? 10.409 22.654 -31.759 1.00 87.62 279 VAL A C 1
ATOM 2132 O O . VAL A 1 279 ? 11.431 23.328 -31.752 1.00 87.62 279 VAL A O 1
ATOM 2135 N N . ARG A 1 280 ? 10.452 21.326 -31.921 1.00 88.31 280 ARG A N 1
ATOM 2136 C CA . ARG A 1 280 ? 11.701 20.607 -32.214 1.00 88.31 280 ARG A CA 1
ATOM 2137 C C . ARG A 1 280 ? 12.345 21.119 -33.499 1.00 88.31 280 ARG A C 1
ATOM 2139 O O . ARG A 1 280 ? 13.550 21.344 -33.502 1.00 88.31 280 ARG A O 1
ATOM 2146 N N . ASP A 1 281 ? 11.572 21.265 -34.570 1.00 86.19 281 ASP A N 1
ATOM 2147 C CA . ASP A 1 281 ? 12.093 21.681 -35.874 1.00 86.19 281 ASP A CA 1
ATOM 2148 C C . ASP A 1 281 ? 12.613 23.124 -35.817 1.00 86.19 281 ASP A C 1
ATOM 2150 O O . ASP A 1 281 ? 13.748 23.378 -36.211 1.00 86.19 281 ASP A O 1
ATOM 2154 N N . GLU A 1 282 ? 11.860 24.033 -35.190 1.00 85.50 282 GLU A N 1
ATOM 2155 C CA . GLU A 1 282 ? 12.290 25.420 -34.955 1.00 85.50 282 GLU A CA 1
ATOM 2156 C C . GLU A 1 282 ? 13.549 25.493 -34.069 1.00 85.50 282 GLU A C 1
ATOM 2158 O O . GLU A 1 282 ? 14.473 26.250 -34.357 1.00 85.50 282 GLU A O 1
ATOM 2163 N N . LEU A 1 283 ? 13.655 24.663 -33.026 1.00 83.06 283 LEU A N 1
ATOM 2164 C CA . LEU A 1 283 ? 14.861 24.585 -32.193 1.00 83.06 283 LEU A CA 1
ATOM 2165 C C . LEU A 1 283 ? 16.051 23.930 -32.914 1.00 83.06 283 LEU A C 1
ATOM 2167 O O . LEU A 1 283 ? 17.190 24.234 -32.577 1.00 83.06 283 LEU A O 1
ATOM 2171 N N . THR A 1 284 ? 15.811 23.051 -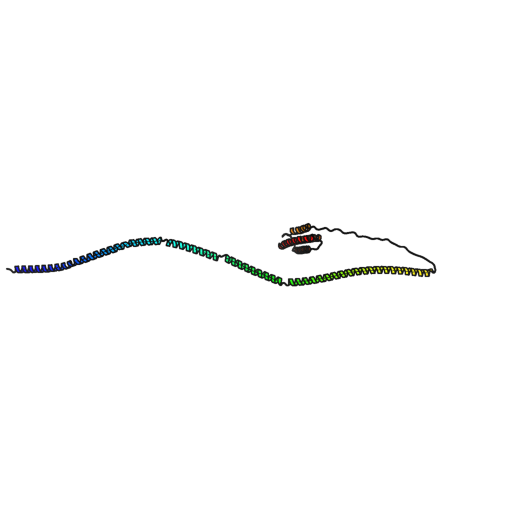33.888 1.00 83.69 284 THR A N 1
ATOM 2172 C CA . THR A 1 284 ? 16.868 22.415 -34.698 1.00 83.69 284 THR A CA 1
ATOM 2173 C C . THR A 1 284 ? 17.438 23.391 -35.728 1.00 83.69 284 THR A C 1
ATOM 2175 O O . THR A 1 284 ? 18.626 23.342 -36.023 1.00 83.69 284 THR A O 1
ATOM 2178 N N . GLU A 1 285 ? 16.619 24.308 -36.249 1.00 81.25 285 GLU A N 1
ATOM 2179 C CA . GLU A 1 285 ? 17.097 25.410 -37.096 1.00 81.25 285 GLU A CA 1
ATOM 2180 C C . GLU A 1 285 ? 17.902 26.450 -36.305 1.00 81.25 285 GLU A C 1
ATOM 2182 O O . GLU A 1 285 ? 18.814 27.072 -36.849 1.00 81.25 285 GLU A O 1
ATOM 2187 N N . LEU A 1 286 ? 17.577 26.638 -35.022 1.00 74.31 286 LEU A N 1
ATOM 2188 C CA . LEU A 1 286 ? 18.273 27.576 -34.140 1.00 74.31 286 LEU A CA 1
ATOM 2189 C C . LEU A 1 286 ? 19.572 26.973 -33.577 1.00 74.31 286 LEU A C 1
ATOM 2191 O O . LEU A 1 286 ? 20.607 27.634 -33.557 1.00 74.31 286 LEU A O 1
ATOM 2195 N N . ILE A 1 287 ? 19.554 25.713 -33.146 1.00 74.00 287 ILE A N 1
ATOM 2196 C CA . ILE A 1 287 ? 20.696 25.062 -32.500 1.00 74.00 287 ILE A CA 1
ATOM 2197 C C . ILE A 1 287 ? 21.394 24.158 -33.524 1.00 74.00 287 ILE A C 1
ATOM 2199 O O . ILE A 1 287 ? 20.944 23.051 -33.804 1.00 74.00 287 ILE A O 1
ATOM 2203 N N . SER A 1 288 ? 22.532 24.626 -34.054 1.00 61.59 288 SER A N 1
ATOM 2204 C CA . SER A 1 288 ? 23.358 23.934 -35.069 1.00 61.59 288 SER A CA 1
ATOM 2205 C C . SER A 1 288 ? 23.849 22.536 -34.635 1.00 61.59 288 SER A C 1
ATOM 2207 O O . SER A 1 288 ? 24.189 21.694 -35.467 1.00 61.59 288 SER A O 1
ATOM 2209 N N . MET A 1 289 ? 23.850 22.246 -33.328 1.00 61.47 289 MET A N 1
ATOM 2210 C CA . MET A 1 289 ? 24.255 20.950 -32.782 1.00 61.47 289 MET A CA 1
ATOM 2211 C C . MET A 1 289 ? 23.060 20.067 -32.409 1.00 61.47 289 MET A C 1
ATOM 2213 O O . MET A 1 289 ? 22.146 20.477 -31.695 1.00 61.47 289 MET A O 1
ATOM 2217 N N . HIS A 1 290 ? 23.108 18.797 -32.815 1.00 61.19 290 HIS A N 1
ATOM 2218 C CA . HIS A 1 290 ? 22.093 17.808 -32.461 1.00 61.19 290 HIS A CA 1
ATOM 2219 C C . HIS A 1 290 ? 22.154 17.487 -30.958 1.00 61.19 290 HIS A C 1
ATOM 2221 O O . HIS A 1 290 ? 22.935 16.647 -30.512 1.00 61.19 290 HIS A O 1
ATOM 2227 N N . THR A 1 291 ? 21.303 18.127 -30.156 1.00 76.56 291 THR A N 1
ATOM 2228 C CA . THR A 1 291 ? 21.275 17.887 -28.708 1.00 76.56 291 THR A CA 1
ATOM 2229 C C . THR A 1 291 ? 20.473 16.626 -28.357 1.00 76.56 291 THR A C 1
ATOM 2231 O O . THR A 1 291 ? 19.476 16.306 -29.017 1.00 76.56 291 THR A O 1
ATOM 2234 N N . PRO A 1 292 ? 20.840 15.901 -27.281 1.00 81.81 292 PRO A N 1
ATOM 2235 C CA . PRO A 1 292 ? 20.028 14.802 -26.750 1.00 81.81 292 PRO A CA 1
ATOM 2236 C C . PRO A 1 292 ? 18.595 15.230 -26.396 1.00 81.81 292 PRO A C 1
ATOM 2238 O O . PRO A 1 292 ? 17.670 14.420 -26.444 1.00 81.81 292 PRO A O 1
ATOM 2241 N N . VAL A 1 293 ? 18.399 16.512 -26.075 1.00 84.25 293 VAL A N 1
ATOM 2242 C CA . VAL A 1 293 ? 17.093 17.095 -25.751 1.00 84.25 293 VAL A CA 1
ATOM 2243 C C . VAL A 1 293 ? 16.178 17.131 -26.977 1.00 84.25 293 VAL A C 1
ATOM 2245 O O . VAL A 1 293 ? 15.041 16.678 -26.881 1.00 84.25 293 VAL A O 1
ATOM 2248 N N . LEU A 1 294 ? 16.670 17.550 -28.149 1.00 85.81 294 LEU A N 1
ATOM 2249 C CA . LEU A 1 294 ? 15.882 17.542 -29.393 1.00 85.81 294 LEU A CA 1
ATOM 2250 C C . LEU A 1 294 ? 15.403 16.132 -29.768 1.00 85.81 294 LEU A C 1
ATOM 2252 O O . LEU A 1 294 ? 14.266 15.945 -30.213 1.00 85.81 294 LEU A O 1
ATOM 2256 N N . HIS A 1 295 ? 16.234 15.115 -29.515 1.00 86.56 295 HIS A N 1
ATOM 2257 C CA . HIS A 1 295 ? 15.844 13.719 -29.709 1.00 86.56 295 HIS A CA 1
ATOM 2258 C C . HIS A 1 295 ? 14.705 13.300 -28.764 1.00 86.56 295 HIS A C 1
ATOM 2260 O O . HIS A 1 295 ? 13.759 12.636 -29.194 1.00 86.56 295 HIS A O 1
ATOM 2266 N N . GLN A 1 296 ? 14.769 13.702 -27.491 1.00 88.31 296 GLN A N 1
ATOM 2267 C CA . GLN A 1 296 ? 13.728 13.419 -26.498 1.00 88.31 296 GLN A CA 1
ATOM 2268 C C . GLN A 1 296 ? 12.400 14.099 -26.852 1.00 88.31 296 GLN A C 1
ATOM 2270 O O . GLN A 1 296 ? 11.367 13.427 -26.854 1.00 88.31 296 GLN A O 1
ATOM 2275 N N . VAL A 1 297 ? 12.433 15.375 -27.256 1.00 87.81 297 VAL A N 1
ATOM 2276 C CA . VAL A 1 297 ? 11.250 16.108 -27.746 1.00 87.81 297 VAL A CA 1
ATOM 2277 C C . VAL A 1 297 ? 10.626 15.372 -28.938 1.00 87.81 297 VAL A C 1
ATOM 2279 O O . VAL A 1 297 ? 9.424 15.109 -28.960 1.00 87.81 297 VAL A O 1
ATOM 2282 N N . GLY A 1 298 ? 11.445 14.951 -29.908 1.00 88.12 298 GLY A N 1
ATOM 2283 C CA . GLY A 1 298 ? 10.982 14.205 -31.080 1.00 88.12 298 GLY A CA 1
ATOM 2284 C C . GLY A 1 298 ? 10.474 12.789 -30.780 1.00 88.12 298 GLY A C 1
ATOM 2285 O O . GLY A 1 298 ? 9.656 12.258 -31.535 1.00 88.12 298 GLY A O 1
ATOM 2286 N N . LYS A 1 299 ? 10.947 12.150 -29.705 1.00 90.44 299 LYS A N 1
ATOM 2287 C CA . LYS A 1 299 ? 10.431 10.855 -29.239 1.00 90.44 299 LYS A CA 1
ATOM 2288 C C . LYS A 1 299 ? 9.040 11.023 -28.628 1.00 90.44 299 LYS A C 1
ATOM 2290 O O . LYS A 1 299 ? 8.128 10.305 -29.032 1.00 90.44 299 LYS A O 1
ATOM 2295 N N . LEU A 1 300 ? 8.861 12.006 -27.745 1.00 89.06 300 LEU A N 1
ATOM 2296 C CA . LEU A 1 300 ? 7.570 12.267 -27.107 1.00 89.06 300 LEU A CA 1
ATOM 2297 C C . LEU A 1 300 ? 6.517 12.759 -28.111 1.00 89.06 300 LEU A C 1
ATOM 2299 O O . LEU A 1 300 ? 5.363 12.345 -28.055 1.00 89.06 300 LEU A O 1
ATOM 2303 N N . ALA A 1 301 ? 6.920 13.567 -29.096 1.00 90.00 301 ALA A N 1
ATOM 2304 C CA . ALA A 1 301 ? 6.047 13.976 -30.195 1.00 90.00 301 ALA A CA 1
ATOM 2305 C C . ALA A 1 301 ? 5.474 12.772 -30.968 1.00 90.00 301 ALA A C 1
ATOM 2307 O O . ALA A 1 301 ? 4.283 12.733 -31.275 1.00 90.00 301 ALA A O 1
ATOM 2308 N N . ARG A 1 302 ? 6.309 11.763 -31.257 1.00 90.88 302 ARG A N 1
ATOM 2309 C CA . ARG A 1 302 ? 5.892 10.526 -31.941 1.00 90.88 302 ARG A CA 1
ATOM 2310 C C . ARG A 1 302 ? 5.008 9.643 -31.065 1.00 90.88 302 ARG A C 1
ATOM 2312 O O . ARG A 1 302 ? 4.035 9.088 -31.568 1.00 90.88 302 ARG A O 1
ATOM 2319 N N . GLU A 1 303 ? 5.322 9.554 -29.775 1.00 90.44 303 GLU A N 1
ATOM 2320 C CA . GLU A 1 303 ? 4.515 8.847 -28.775 1.00 90.44 303 GLU A CA 1
ATOM 2321 C C . GLU A 1 303 ? 3.093 9.421 -28.736 1.00 90.44 303 GLU A C 1
ATOM 2323 O O . GLU A 1 303 ? 2.134 8.700 -28.995 1.00 90.44 303 GLU A O 1
ATOM 2328 N N . LEU A 1 304 ? 2.949 10.737 -28.584 1.00 88.31 304 LEU A N 1
ATOM 2329 C CA . LEU A 1 304 ? 1.643 11.402 -28.545 1.00 88.31 304 LEU A CA 1
ATOM 2330 C C . LEU A 1 304 ? 0.894 11.367 -29.887 1.00 88.31 304 LEU A C 1
ATOM 2332 O O . LEU A 1 304 ? -0.334 11.314 -29.918 1.00 88.31 304 LEU A O 1
ATOM 2336 N N . LYS A 1 305 ? 1.605 11.322 -31.021 1.00 87.56 305 LYS A N 1
ATOM 2337 C CA . LYS A 1 305 ? 0.975 11.144 -32.343 1.00 87.56 305 LYS A CA 1
ATOM 2338 C C . LYS A 1 305 ? 0.427 9.736 -32.584 1.00 87.56 305 LYS A C 1
ATOM 2340 O O . LYS A 1 305 ? -0.481 9.572 -33.409 1.00 87.56 305 LYS A O 1
ATOM 2345 N N . SER A 1 306 ? 0.967 8.741 -31.880 1.00 88.50 306 SER A N 1
ATOM 2346 C CA . SER A 1 306 ? 0.516 7.348 -31.960 1.00 88.50 306 SER A CA 1
ATOM 2347 C C . SER A 1 306 ? -0.823 7.105 -31.257 1.00 88.50 306 SER A C 1
ATOM 2349 O O . SER A 1 306 ? -1.466 6.087 -31.510 1.00 88.50 306 SER A O 1
ATOM 2351 N N . TYR A 1 307 ? -1.277 8.058 -30.436 1.00 86.75 307 TYR A N 1
ATOM 2352 C CA . TYR A 1 307 ? -2.559 7.973 -29.748 1.00 86.75 307 TYR A CA 1
ATOM 2353 C C . TYR A 1 307 ? -3.734 8.029 -30.749 1.00 86.75 307 TYR A C 1
ATOM 2355 O O . TYR A 1 307 ? -3.605 8.595 -31.848 1.00 86.75 307 TYR A O 1
ATOM 2363 N N . PRO A 1 308 ? -4.901 7.455 -30.387 1.00 83.88 308 PRO A N 1
ATOM 2364 C CA . PRO A 1 308 ? -6.121 7.563 -31.179 1.00 83.88 308 PRO A CA 1
ATOM 2365 C C . PRO A 1 308 ? -6.484 9.029 -31.483 1.00 83.88 308 PRO A C 1
ATOM 2367 O O . PRO A 1 308 ? -6.235 9.898 -30.650 1.00 83.88 308 PRO A O 1
ATOM 2370 N N . PRO A 1 309 ? -7.128 9.328 -32.630 1.00 78.50 309 PRO A N 1
ATOM 2371 C CA . PRO A 1 309 ? -7.459 10.702 -33.027 1.00 78.50 309 PRO A CA 1
ATOM 2372 C C . PRO A 1 309 ? -8.330 11.477 -32.028 1.00 78.50 309 PRO A C 1
ATOM 2374 O O . PRO A 1 309 ? -8.349 12.696 -32.076 1.00 78.50 309 PRO A O 1
ATOM 2377 N N . THR A 1 310 ? -9.063 10.775 -31.163 1.00 80.62 310 THR A N 1
ATOM 2378 C CA . THR A 1 310 ? -9.980 11.344 -30.163 1.00 80.62 310 THR A CA 1
ATOM 2379 C C . THR A 1 310 ? -9.400 11.341 -28.746 1.00 80.62 310 THR A C 1
ATOM 2381 O O . THR A 1 310 ? -10.133 11.576 -27.790 1.00 80.62 310 THR A O 1
ATOM 2384 N N . ALA A 1 311 ? -8.130 10.964 -28.579 1.00 85.94 311 ALA A N 1
ATOM 2385 C CA . ALA A 1 311 ? -7.507 10.882 -27.267 1.00 85.94 311 ALA A CA 1
ATOM 2386 C C . ALA A 1 311 ? -7.008 12.262 -26.830 1.00 85.94 311 ALA A C 1
ATOM 2388 O O . ALA A 1 311 ? -6.157 12.860 -27.491 1.00 85.94 311 ALA A O 1
ATOM 2389 N N . THR A 1 312 ? -7.512 12.735 -25.696 1.00 88.88 312 THR A N 1
ATOM 2390 C CA . THR A 1 312 ? -6.996 13.917 -25.006 1.00 88.88 312 THR A CA 1
ATOM 2391 C C . THR A 1 312 ? -5.869 13.530 -24.051 1.00 88.88 312 THR A C 1
ATOM 2393 O O . THR A 1 312 ? -5.710 12.358 -23.696 1.00 88.88 312 THR A O 1
ATOM 2396 N N . LEU A 1 313 ? -5.060 14.507 -23.642 1.00 87.75 313 LEU A N 1
ATOM 2397 C CA . LEU A 1 313 ? -4.011 14.286 -22.647 1.00 87.75 313 LEU A CA 1
ATOM 2398 C C . LEU A 1 313 ? -4.629 13.864 -21.308 1.00 87.75 313 LEU A C 1
ATOM 2400 O O . LEU A 1 313 ? -5.480 14.566 -20.758 1.00 87.75 313 LEU A O 1
ATOM 2404 N N . ASN A 1 314 ? -4.185 12.730 -20.767 1.00 87.88 314 ASN A N 1
ATOM 2405 C CA . ASN A 1 314 ? -4.575 12.320 -19.421 1.00 87.88 314 ASN A CA 1
ATOM 2406 C C . ASN A 1 314 ? -3.742 13.068 -18.357 1.00 87.88 314 ASN A C 1
ATOM 2408 O O . ASN A 1 314 ? -2.746 13.726 -18.664 1.00 87.88 314 ASN A O 1
ATOM 2412 N N . GLU A 1 315 ? -4.133 12.968 -17.085 1.00 84.69 315 GLU A N 1
ATOM 2413 C CA . GLU A 1 315 ? -3.446 13.662 -15.982 1.00 84.69 315 GLU A CA 1
ATOM 2414 C C . GLU A 1 315 ? -1.961 13.276 -15.851 1.00 84.69 315 GLU A C 1
ATOM 2416 O O . GLU A 1 315 ? -1.124 14.129 -15.546 1.00 84.69 315 GLU A O 1
ATOM 2421 N N . ASN A 1 316 ? -1.610 12.023 -16.156 1.00 85.81 316 ASN A N 1
ATOM 2422 C CA . ASN A 1 316 ? -0.224 11.552 -16.133 1.00 85.81 316 ASN A CA 1
ATOM 2423 C C . ASN A 1 316 ? 0.596 12.145 -17.289 1.00 85.81 316 ASN A C 1
ATOM 2425 O O . ASN A 1 316 ? 1.735 12.564 -17.077 1.00 85.81 316 ASN A O 1
ATOM 2429 N N . ASP A 1 317 ? 0.015 12.243 -18.485 1.00 87.06 317 ASP A N 1
ATOM 2430 C CA . ASP A 1 317 ? 0.629 12.846 -19.668 1.00 87.06 317 ASP A CA 1
ATOM 2431 C C . ASP A 1 317 ? 0.859 14.343 -19.438 1.00 87.06 317 ASP A C 1
ATOM 2433 O O . ASP A 1 317 ? 1.929 14.861 -19.743 1.00 87.06 317 ASP A O 1
ATOM 2437 N N . ILE A 1 318 ? -0.104 15.032 -18.820 1.00 87.75 318 ILE A N 1
ATOM 2438 C CA . ILE A 1 318 ? -0.007 16.448 -18.434 1.00 87.75 318 ILE A CA 1
ATOM 2439 C C . ILE A 1 318 ? 1.109 16.662 -17.412 1.00 87.75 318 ILE A C 1
ATOM 2441 O O . ILE A 1 318 ? 1.925 17.576 -17.564 1.00 87.75 318 ILE A O 1
ATOM 2445 N N . ALA A 1 319 ? 1.166 15.836 -16.365 1.00 87.62 319 ALA A N 1
ATOM 2446 C CA . ALA A 1 319 ? 2.200 15.931 -15.339 1.00 87.62 319 ALA A CA 1
ATOM 2447 C C . ALA A 1 319 ? 3.596 15.659 -15.924 1.00 87.62 319 ALA A C 1
ATOM 2449 O O . ALA A 1 319 ? 4.547 16.398 -15.647 1.00 87.62 319 ALA A O 1
ATOM 2450 N N . ARG A 1 320 ? 3.706 14.640 -16.786 1.00 90.69 320 ARG A N 1
ATOM 2451 C CA . ARG A 1 320 ? 4.937 14.287 -17.498 1.00 90.69 320 ARG A CA 1
ATOM 2452 C C . ARG A 1 320 ? 5.380 15.408 -18.434 1.00 90.69 320 ARG A C 1
ATOM 2454 O O . ARG A 1 320 ? 6.514 15.863 -18.315 1.00 90.69 320 ARG A O 1
ATOM 2461 N N . LEU A 1 321 ? 4.490 15.919 -19.284 1.00 90.56 321 LEU A N 1
ATOM 2462 C CA . LEU A 1 321 ? 4.773 17.010 -20.222 1.00 90.56 321 LEU A CA 1
ATOM 2463 C C . LEU A 1 321 ? 5.220 18.282 -19.507 1.00 90.56 321 LEU A C 1
ATOM 2465 O O . LEU A 1 321 ? 6.229 18.870 -19.881 1.00 90.56 321 LEU A O 1
ATOM 2469 N N . ASN A 1 322 ? 4.531 18.689 -18.440 1.00 89.38 322 ASN A N 1
ATOM 2470 C CA . ASN A 1 322 ? 4.917 19.874 -17.673 1.00 89.38 322 ASN A CA 1
ATOM 2471 C C . ASN A 1 322 ? 6.316 19.744 -17.055 1.00 89.38 322 ASN A C 1
ATOM 2473 O O . ASN A 1 322 ? 7.077 20.714 -17.023 1.00 89.38 322 ASN A O 1
ATOM 2477 N N . LYS A 1 323 ? 6.668 18.550 -16.567 1.00 92.50 323 LYS A N 1
ATOM 2478 C CA . LYS A 1 323 ? 7.989 18.273 -15.997 1.00 92.50 323 LYS A CA 1
ATOM 2479 C C . LYS A 1 323 ? 9.074 18.229 -17.074 1.00 92.50 323 LYS A C 1
ATOM 2481 O O . LYS A 1 323 ? 10.130 18.842 -16.904 1.00 92.50 323 LYS A O 1
ATOM 2486 N N . GLU A 1 324 ? 8.820 17.517 -18.166 1.00 90.81 324 GLU A N 1
ATOM 2487 C CA . GLU A 1 324 ? 9.774 17.337 -19.261 1.00 90.81 324 GLU A CA 1
ATOM 2488 C C . GLU A 1 324 ? 10.027 18.655 -19.998 1.00 90.81 324 GLU A C 1
ATOM 2490 O O . GLU A 1 324 ? 11.185 19.033 -20.138 1.00 90.81 324 GLU A O 1
ATOM 2495 N N . ILE A 1 325 ? 8.985 19.425 -20.340 1.00 90.44 325 ILE A N 1
ATOM 2496 C CA . ILE A 1 325 ? 9.129 20.722 -21.022 1.00 90.44 325 ILE A CA 1
ATOM 2497 C C . ILE A 1 325 ? 9.980 21.683 -20.187 1.00 90.44 325 ILE A C 1
ATOM 2499 O O . ILE A 1 325 ? 10.927 22.254 -20.713 1.00 90.44 325 ILE A O 1
ATOM 2503 N N . ARG A 1 326 ? 9.739 21.800 -18.875 1.00 89.06 326 ARG A N 1
ATOM 2504 C CA . ARG A 1 326 ? 10.572 22.648 -17.998 1.00 89.06 326 ARG A CA 1
ATOM 2505 C C . ARG A 1 326 ? 12.026 22.183 -17.939 1.00 89.06 326 ARG A C 1
ATOM 2507 O O . ARG A 1 326 ? 12.933 23.005 -17.974 1.00 89.06 326 ARG A O 1
ATOM 2514 N N . THR A 1 327 ? 12.246 20.870 -17.879 1.00 90.06 327 THR A N 1
ATOM 2515 C CA . THR A 1 327 ? 13.596 20.284 -17.851 1.00 90.06 327 THR A CA 1
ATOM 2516 C C . THR A 1 327 ? 14.333 20.527 -19.170 1.00 90.06 327 THR A C 1
ATOM 2518 O O . THR A 1 327 ? 15.529 20.812 -19.176 1.00 90.06 327 THR A O 1
ATOM 2521 N N . TRP A 1 328 ? 13.628 20.424 -20.295 1.00 90.69 328 TRP A N 1
ATOM 2522 C CA . TRP A 1 328 ? 14.172 20.703 -21.617 1.00 90.69 328 TRP A CA 1
ATOM 2523 C C . TRP A 1 328 ? 14.487 22.184 -21.800 1.00 90.69 328 TRP A C 1
ATOM 2525 O O . TRP A 1 328 ? 15.544 22.480 -22.341 1.00 90.69 328 TRP A O 1
ATOM 2535 N N . THR A 1 329 ? 13.651 23.102 -21.302 1.00 87.69 329 THR A N 1
ATOM 2536 C CA . THR A 1 329 ? 13.936 24.545 -21.332 1.00 87.69 329 THR A CA 1
ATOM 2537 C C . THR A 1 329 ? 15.275 24.858 -20.674 1.00 87.69 329 THR A C 1
ATOM 2539 O O . THR A 1 329 ? 16.107 25.514 -21.288 1.00 87.69 329 THR A O 1
ATOM 2542 N N . THR A 1 330 ? 15.525 24.344 -19.464 1.00 86.25 330 THR A N 1
ATOM 2543 C CA . THR A 1 330 ? 16.796 24.575 -18.757 1.00 86.25 330 THR A CA 1
ATOM 2544 C C . THR A 1 330 ? 17.991 24.041 -19.545 1.00 86.25 330 THR A C 1
ATOM 2546 O O . THR A 1 330 ? 18.954 24.764 -19.759 1.00 86.25 330 THR A O 1
ATOM 2549 N N . LYS A 1 331 ? 17.903 22.810 -20.060 1.00 84.50 331 LYS A N 1
ATOM 2550 C CA . LYS A 1 331 ? 19.004 22.194 -20.816 1.00 84.50 331 LYS A CA 1
ATOM 2551 C C . LYS A 1 331 ? 19.258 22.855 -22.170 1.00 84.50 331 LYS A C 1
ATOM 2553 O O . LYS A 1 331 ? 20.389 22.889 -22.632 1.00 84.50 331 LYS A O 1
ATOM 2558 N N . LEU A 1 332 ? 18.214 23.343 -22.840 1.00 82.94 332 LEU A N 1
ATOM 2559 C CA . LEU A 1 332 ? 18.358 24.041 -24.119 1.00 82.94 332 LEU A CA 1
ATOM 2560 C C . LEU A 1 332 ? 18.959 25.433 -23.933 1.00 82.94 332 LEU A C 1
ATOM 2562 O O . LEU A 1 332 ? 19.697 25.871 -24.808 1.00 82.94 332 LEU A O 1
ATOM 2566 N N . LYS A 1 333 ? 18.696 26.099 -22.801 1.00 81.25 333 LYS A N 1
ATOM 2567 C CA . LYS A 1 333 ? 19.374 27.349 -22.436 1.00 81.25 333 LYS A CA 1
ATOM 2568 C C . LYS A 1 333 ? 20.867 27.149 -22.231 1.00 81.25 333 LYS A C 1
ATOM 2570 O O . LYS A 1 333 ? 21.638 27.851 -22.865 1.00 81.25 333 LYS A O 1
ATOM 2575 N N . GLU A 1 334 ? 21.251 26.144 -21.443 1.00 79.62 334 GLU A N 1
ATOM 2576 C CA . GLU A 1 334 ? 22.662 25.808 -21.201 1.00 79.62 334 GLU A CA 1
ATOM 2577 C C . GLU A 1 334 ? 23.422 25.574 -22.517 1.00 79.62 334 GLU A C 1
ATOM 2579 O O . GLU A 1 334 ? 24.537 26.047 -22.679 1.00 79.62 334 GLU A O 1
ATOM 2584 N N . VAL A 1 335 ? 22.794 24.918 -23.500 1.00 73.56 335 VAL A N 1
ATOM 2585 C CA . VAL A 1 335 ? 23.415 24.660 -24.814 1.00 73.56 335 VAL A CA 1
ATOM 2586 C C . VAL A 1 335 ? 23.351 25.864 -25.767 1.00 73.56 335 VAL A C 1
ATOM 2588 O O . VAL A 1 335 ? 24.045 25.883 -26.777 1.00 73.56 335 VAL A O 1
ATOM 2591 N N . SER A 1 336 ? 22.514 26.863 -25.483 1.00 66.38 336 SER A N 1
ATOM 2592 C CA . SER A 1 336 ? 22.420 28.091 -26.289 1.00 66.38 336 SER A CA 1
ATOM 2593 C C . SER A 1 336 ? 23.361 29.201 -25.796 1.00 66.38 336 SER A C 1
ATOM 2595 O O . SER A 1 336 ? 23.482 30.221 -26.474 1.00 66.38 336 SER A O 1
ATOM 2597 N N . GLU A 1 337 ? 23.976 29.032 -24.619 1.00 59.50 337 GLU A N 1
ATOM 2598 C CA . GLU A 1 337 ? 24.956 29.959 -24.029 1.00 59.50 337 GLU A CA 1
ATOM 2599 C C . GLU A 1 337 ? 26.417 29.646 -24.416 1.00 59.50 337 GLU A C 1
ATOM 2601 O O . GLU A 1 337 ? 27.254 30.549 -24.333 1.00 59.50 337 GLU A O 1
ATOM 2606 N N . ASP A 1 338 ? 26.704 28.416 -24.866 1.00 47.94 338 ASP A N 1
ATOM 2607 C CA . ASP A 1 338 ? 28.021 27.940 -25.344 1.00 47.94 338 ASP A CA 1
ATOM 2608 C C . ASP A 1 338 ? 28.283 28.256 -26.833 1.00 47.94 338 ASP A C 1
ATOM 2610 O O . ASP A 1 338 ? 29.430 28.643 -27.173 1.00 47.94 338 ASP A O 1
#